Protein AF-A0A7W9M2L7-F1 (afdb_monomer)

Radius of gyration: 29.07 Å; Cα contacts (8 Å, |Δi|>4): 254; chains: 1; bounding box: 50×64×102 Å

Sequence (187 aa):
MPVTVHNHPVPEIKVGHGLVVVNRLLGVAFLLVLILLLVVVSPGRSGRQSGAPAALSPTSTTLPPSTTTRSPAAPVLGVVPPVPSATPPGPRIEIAVGAPTGSARCESPSCHWIDTRLSGFPPIARIEVVAIGDGRDFSEPCVTTADANGAAVCGDTRYDVPGAQVYAYVDLGDTRITSNTLTWPES

Nearest PDB structures (foldseek):
  6tpl-assembly2_B  TM=6.244E-01  e=3.710E-01  Escherichia coli
  5h9x-assembly1_A  TM=3.559E-01  e=1.413E-01  Paenibacillus barengoltzii
  5vst-assembly1_A  TM=4.440E-01  e=1.274E+00  Mus musculus
  8oe4-assembly1_C  TM=4.779E-01  e=2.699E+00  Homo sapiens
  6wdq-assembly1_C  TM=4.067E-01  e=3.723E+00  Homo sapiens

Secondary structure (DSSP, 8-state):
-------PPPP-----S---SSTHHHHHHHHHHHHHHHHH----------------PPP---PPP--------------PPPPP--PPPPPEEEEEEEEE--BTTB-TTT-EEEEEEEESPPTT-EEEEEEEETTEE-SPPEEEE--TTS-EEE---EE--TT-EEEEEEEETTEEEE---EEPPP-

Organism: NCBI:txid1105145

Foldseek 3Di:
DDDDDDDDDDDDDDPDPDDDDPPPVVVVVVVVVVVVVVVVDDDDDDDDDDDDDDDDDDDDPPDDDDDDDPDDPDDDPDPPPPDPPDDFDAKAKAWDWADADDDPVAHPPQKTWIKIKIARAAAQDWWWKFKDKQRDGDDHTFIDTAHPRRIDIDTPDMDRDAQIKMWMWTDDDPDIHIYDIDGRHDD

Mean predicted aligned error: 17.67 Å

pLDDT: mean 75.79, std 20.25, range [40.16, 98.38]

Solvent-accessible surface area (backbone atoms only — not comparable to full-atom values): 12147 Å² total; per-residue (Å²): 134,88,83,84,80,80,82,75,84,77,82,81,81,80,81,74,94,77,86,88,75,77,71,66,65,62,52,54,58,53,50,52,54,52,54,56,57,60,70,75,68,69,83,84,82,77,84,82,87,86,87,86,81,88,82,85,78,82,85,81,81,80,78,76,79,88,74,81,86,75,82,73,76,82,78,74,89,67,83,73,75,81,76,78,79,74,74,76,64,68,63,44,44,43,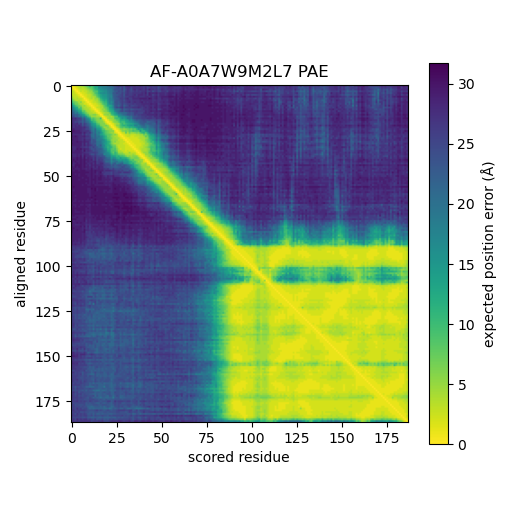67,43,87,41,61,74,39,71,50,103,88,34,54,63,82,42,8,24,29,39,40,33,42,37,35,42,40,64,57,64,36,78,43,59,39,40,43,31,46,72,90,36,76,78,59,82,63,47,76,41,55,21,37,91,78,6,34,37,67,47,66,90,47,71,51,51,63,57,66,35,47,34,36,37,36,35,74,61,85,98,44,79,47,62,32,56,74,43,70,35,64,75,112

Structure (mmCIF, N/CA/C/O backbone):
data_AF-A0A7W9M2L7-F1
#
_entry.id   AF-A0A7W9M2L7-F1
#
loop_
_atom_site.group_PDB
_atom_site.id
_atom_site.type_symbol
_atom_site.label_atom_id
_atom_site.label_alt_id
_atom_site.label_comp_id
_atom_site.label_asym_id
_atom_site.label_entity_id
_atom_site.label_seq_id
_atom_site.pdbx_PDB_ins_code
_atom_site.Cartn_x
_atom_site.Cartn_y
_atom_site.Cartn_z
_atom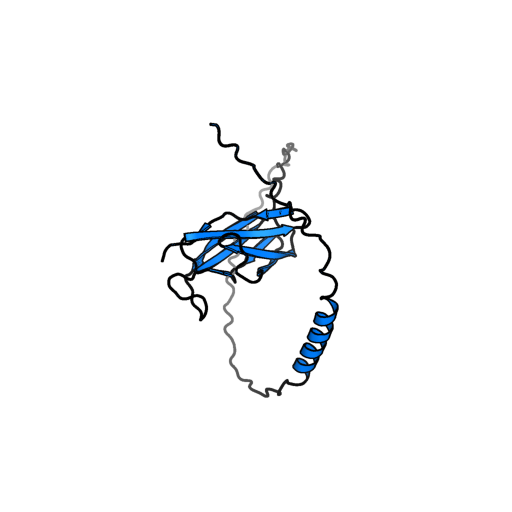_site.occupancy
_atom_site.B_iso_or_equiv
_atom_site.auth_seq_id
_atom_site.auth_comp_id
_atom_site.auth_asym_id
_atom_site.auth_atom_id
_atom_site.pdbx_PDB_model_num
ATOM 1 N N . MET A 1 1 ? 20.200 16.446 53.599 1.00 44.59 1 MET A N 1
ATOM 2 C CA . MET A 1 1 ? 21.048 15.324 53.144 1.00 44.59 1 MET A CA 1
ATOM 3 C C . MET A 1 1 ? 20.639 15.007 51.712 1.00 44.59 1 MET A C 1
ATOM 5 O O . MET A 1 1 ? 19.451 14.779 51.514 1.00 44.59 1 MET A O 1
ATOM 9 N N . PRO A 1 2 ? 21.527 15.122 50.711 1.00 52.12 2 PRO A N 1
ATOM 10 C CA . PRO A 1 2 ? 21.164 14.883 49.316 1.00 52.12 2 PRO A CA 1
ATOM 11 C C . PRO A 1 2 ? 20.995 13.380 49.053 1.00 52.12 2 PRO A C 1
ATOM 13 O O . PRO A 1 2 ? 21.833 12.577 49.456 1.00 52.12 2 PRO A O 1
ATOM 16 N N . VAL A 1 3 ? 19.893 13.010 48.399 1.00 49.88 3 VAL A N 1
ATOM 17 C CA . VAL A 1 3 ? 19.609 11.634 47.976 1.00 49.88 3 VAL A CA 1
ATOM 18 C C . VAL A 1 3 ? 20.255 11.424 46.610 1.00 49.88 3 VAL A C 1
ATOM 20 O O . VAL A 1 3 ? 19.809 11.976 45.607 1.00 49.88 3 VAL A O 1
ATOM 23 N N . THR A 1 4 ? 21.335 10.649 46.584 1.00 61.47 4 THR A N 1
ATOM 24 C CA . THR A 1 4 ? 22.020 10.237 45.357 1.00 61.47 4 THR A CA 1
ATOM 25 C C . THR A 1 4 ? 21.209 9.136 44.679 1.00 61.47 4 THR A C 1
ATOM 27 O O . THR A 1 4 ? 21.161 8.009 45.167 1.00 61.47 4 THR A O 1
ATOM 30 N N . VAL A 1 5 ? 20.578 9.449 43.548 1.00 58.00 5 VAL A N 1
ATOM 31 C CA . VAL A 1 5 ? 19.925 8.454 42.687 1.00 58.00 5 VAL A CA 1
ATOM 32 C C . VAL A 1 5 ? 21.001 7.786 41.830 1.00 58.00 5 VAL A C 1
ATOM 34 O O . VAL A 1 5 ? 21.627 8.427 40.988 1.00 58.00 5 VAL A O 1
ATOM 37 N N . HIS A 1 6 ? 21.256 6.501 42.074 1.00 59.94 6 HIS A N 1
ATOM 38 C CA . HIS A 1 6 ? 22.088 5.669 41.208 1.00 59.94 6 HIS A CA 1
ATOM 39 C C . HIS A 1 6 ? 21.276 5.250 39.977 1.00 59.94 6 HIS A C 1
ATOM 41 O O . HIS A 1 6 ? 20.415 4.378 40.058 1.00 59.94 6 HIS A O 1
ATOM 47 N N . ASN A 1 7 ? 21.564 5.869 38.831 1.00 60.97 7 ASN A N 1
ATOM 48 C CA . ASN A 1 7 ? 21.117 5.366 37.536 1.00 60.97 7 ASN A CA 1
ATOM 49 C C . ASN A 1 7 ? 21.898 4.089 37.212 1.00 60.97 7 ASN A C 1
ATOM 51 O O . ASN A 1 7 ? 23.096 4.139 36.930 1.00 60.97 7 ASN A O 1
ATOM 55 N N . HIS A 1 8 ? 21.221 2.943 37.248 1.00 55.16 8 HIS A N 1
ATOM 56 C CA . HIS A 1 8 ? 21.764 1.719 36.677 1.00 55.16 8 HIS A CA 1
ATOM 57 C C . HIS A 1 8 ? 21.717 1.792 35.143 1.00 55.16 8 HIS A C 1
ATOM 59 O O . HIS A 1 8 ? 20.692 2.192 34.586 1.00 55.16 8 HIS A O 1
ATOM 65 N N . PRO A 1 9 ? 22.802 1.416 34.444 1.00 59.69 9 PRO A N 1
ATOM 66 C CA . PRO A 1 9 ? 22.795 1.329 32.992 1.00 59.69 9 PRO A CA 1
ATOM 67 C C . PRO A 1 9 ? 21.822 0.234 32.541 1.00 59.69 9 PRO A C 1
ATOM 69 O O . PRO A 1 9 ? 21.882 -0.905 33.005 1.00 59.69 9 PRO A O 1
ATOM 72 N N . VAL A 1 10 ? 20.920 0.600 31.631 1.00 58.84 10 VAL A N 1
ATOM 73 C CA . VAL A 1 10 ? 20.024 -0.329 30.935 1.00 58.84 10 VAL A CA 1
ATOM 74 C C . VAL A 1 10 ? 20.884 -1.237 30.048 1.00 58.84 10 VAL A C 1
ATOM 76 O O . VAL A 1 10 ? 21.666 -0.712 29.252 1.00 58.84 10 VAL A O 1
ATOM 79 N N . PRO A 1 11 ? 20.791 -2.573 30.165 1.00 54.38 11 PRO A N 1
ATOM 80 C CA . PRO A 1 11 ? 21.553 -3.466 29.307 1.00 54.38 11 PRO A CA 1
ATOM 81 C C . PRO A 1 11 ? 21.057 -3.362 27.861 1.00 54.38 11 PRO A C 1
ATOM 83 O O . PRO A 1 11 ? 19.879 -3.553 27.565 1.00 54.38 11 PRO A O 1
ATOM 86 N N . GLU A 1 12 ? 21.986 -3.064 26.961 1.00 49.62 12 GLU A N 1
ATOM 87 C CA . GLU A 1 12 ? 21.790 -3.037 25.517 1.00 49.62 12 GLU A CA 1
ATOM 88 C C . GLU A 1 12 ? 21.608 -4.481 25.009 1.00 49.62 12 GLU A C 1
ATOM 90 O O . GLU A 1 12 ? 22.548 -5.280 24.994 1.00 49.62 12 GLU A O 1
ATOM 95 N N . ILE A 1 13 ? 20.382 -4.852 24.628 1.00 44.22 13 ILE A N 1
ATOM 96 C CA . ILE A 1 13 ? 20.089 -6.176 24.064 1.00 44.22 13 ILE A CA 1
ATOM 97 C C . ILE A 1 13 ? 20.508 -6.169 22.590 1.00 44.22 13 ILE A C 1
ATOM 99 O O . ILE A 1 13 ? 19.753 -5.759 21.710 1.00 44.22 13 ILE A O 1
ATOM 103 N N . LYS A 1 14 ? 21.719 -6.658 22.305 1.00 45.19 14 LYS A N 1
ATOM 104 C CA . LYS A 1 14 ? 22.121 -7.050 20.947 1.00 45.19 14 LYS A CA 1
ATOM 105 C C . LYS A 1 14 ? 21.363 -8.315 20.547 1.00 45.19 14 LYS A C 1
ATOM 107 O O . LYS A 1 14 ? 21.747 -9.422 20.919 1.00 45.19 14 LYS A O 1
ATOM 112 N N . VAL A 1 15 ? 20.297 -8.152 19.767 1.00 49.28 15 VAL A N 1
ATOM 113 C CA . VAL A 1 15 ? 19.644 -9.267 19.072 1.00 49.28 15 VAL A CA 1
ATOM 114 C C . VAL A 1 15 ? 20.580 -9.718 17.952 1.00 49.28 15 VAL A C 1
ATOM 116 O O . VAL A 1 15 ? 20.728 -9.057 16.927 1.00 49.28 15 VAL A O 1
ATOM 119 N N . GLY A 1 16 ? 21.288 -10.818 18.196 1.00 41.81 16 GLY A N 1
ATOM 120 C CA . GLY A 1 16 ? 22.177 -11.435 17.224 1.00 41.81 16 GLY A CA 1
ATOM 121 C C . GLY A 1 16 ? 21.401 -11.962 16.019 1.00 41.81 16 GLY A C 1
ATOM 122 O O . GLY A 1 16 ? 20.542 -12.833 16.150 1.00 41.81 16 GLY A O 1
ATOM 123 N N . HIS A 1 17 ? 21.748 -11.464 14.833 1.00 50.97 17 HIS A N 1
ATOM 124 C CA . HIS A 1 17 ? 21.407 -12.063 13.546 1.00 50.97 17 HIS A CA 1
ATOM 125 C C . HIS A 1 17 ? 22.064 -13.437 13.406 1.00 50.97 17 HIS A C 1
ATOM 127 O O . HIS A 1 17 ? 23.167 -13.567 12.878 1.00 50.97 17 HIS A O 1
ATOM 133 N N . GLY A 1 18 ? 21.392 -14.480 13.879 1.00 46.31 18 GLY A N 1
ATOM 134 C CA . GLY A 1 18 ? 21.934 -15.820 13.739 1.00 46.31 18 GLY A CA 1
ATOM 135 C C . GLY A 1 18 ? 20.981 -16.907 14.175 1.00 46.31 18 GLY A C 1
ATOM 136 O O . GLY A 1 18 ? 21.325 -17.608 15.109 1.00 46.31 18 GLY A O 1
ATOM 137 N N . LEU A 1 19 ? 19.817 -17.051 13.522 1.00 45.78 19 LEU A N 1
ATOM 138 C CA . LEU A 1 19 ? 19.142 -18.353 13.368 1.00 45.78 19 LEU A CA 1
ATOM 139 C C . LEU A 1 19 ? 17.881 -18.278 12.469 1.00 45.78 19 LEU A C 1
ATOM 141 O O . LEU A 1 19 ? 16.766 -18.495 12.925 1.00 45.7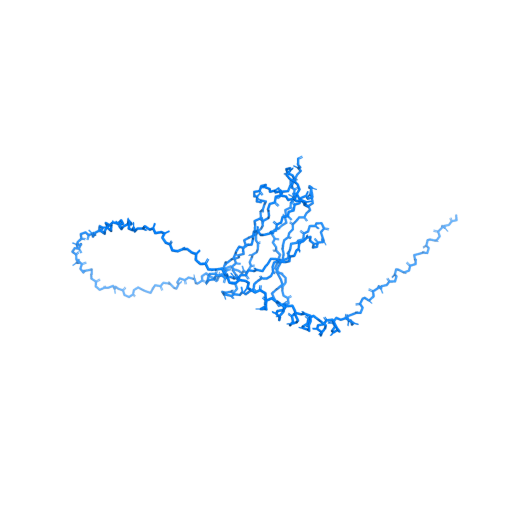8 19 LEU A O 1
ATOM 145 N N . VAL A 1 20 ? 18.013 -18.008 11.166 1.00 46.53 20 VAL A N 1
ATOM 146 C CA . VAL A 1 20 ? 16.895 -18.221 10.209 1.00 46.53 20 VAL A CA 1
ATOM 147 C C . VAL A 1 20 ? 17.401 -18.917 8.944 1.00 46.53 20 VAL A C 1
ATOM 149 O O . VAL A 1 20 ? 17.244 -18.429 7.835 1.00 46.53 20 VAL A O 1
ATOM 152 N N . VAL A 1 21 ? 18.073 -20.064 9.091 1.00 47.09 21 VAL A N 1
ATOM 153 C CA . VAL A 1 21 ? 18.461 -20.895 7.926 1.00 47.09 21 VAL A CA 1
ATOM 154 C C . VAL A 1 21 ? 18.085 -22.374 8.090 1.00 47.09 21 VAL A C 1
ATOM 156 O O . VAL A 1 21 ? 18.159 -23.133 7.134 1.00 47.09 21 VAL A O 1
ATOM 159 N N . VAL A 1 22 ? 17.571 -22.812 9.246 1.00 46.09 22 VAL A N 1
ATOM 160 C CA . VAL A 1 22 ? 17.237 -24.240 9.440 1.00 46.09 22 VAL A CA 1
ATOM 161 C C . VAL A 1 22 ? 15.789 -24.581 9.047 1.00 46.09 22 VAL A C 1
ATOM 163 O O . VAL A 1 22 ? 15.487 -25.735 8.763 1.00 46.09 22 VAL A O 1
ATOM 166 N N . ASN A 1 23 ? 14.888 -23.598 8.912 1.00 42.69 23 ASN A N 1
ATOM 167 C CA . ASN A 1 23 ? 13.463 -23.886 8.678 1.00 42.69 23 ASN A CA 1
ATOM 168 C C . ASN A 1 23 ? 13.031 -23.954 7.196 1.00 42.69 23 ASN A C 1
ATOM 170 O O . ASN A 1 23 ? 11.862 -24.195 6.905 1.00 42.69 23 ASN A O 1
ATOM 174 N N . ARG A 1 24 ? 13.946 -23.768 6.230 1.00 48.09 24 ARG A N 1
ATOM 175 C CA . ARG A 1 24 ? 13.598 -23.867 4.795 1.00 48.09 24 ARG A CA 1
ATOM 176 C C . ARG A 1 24 ? 13.622 -25.291 4.234 1.00 48.09 24 ARG A C 1
ATOM 178 O O . ARG A 1 24 ? 13.008 -25.522 3.200 1.00 48.09 24 ARG A O 1
ATOM 185 N N . LEU A 1 25 ? 14.261 -26.253 4.904 1.00 48.47 25 LEU A N 1
ATOM 186 C CA . LEU A 1 25 ? 14.316 -27.641 4.419 1.00 48.47 25 LEU A CA 1
ATOM 187 C C . LEU A 1 25 ? 13.092 -28.484 4.814 1.00 48.47 25 LEU A C 1
ATOM 189 O O . LEU A 1 25 ? 12.692 -29.342 4.031 1.00 48.47 25 LEU A O 1
ATOM 193 N N . LEU A 1 26 ? 12.433 -28.206 5.949 1.00 51.25 26 LEU A N 1
ATOM 194 C CA . LEU A 1 26 ? 11.183 -28.901 6.301 1.00 51.25 26 LEU A CA 1
ATOM 195 C C . LEU A 1 26 ? 9.983 -28.443 5.453 1.00 51.25 26 LEU A C 1
ATOM 197 O O . LEU A 1 26 ? 9.125 -29.260 5.126 1.00 51.25 26 LEU A O 1
ATOM 201 N N . GLY A 1 27 ? 9.936 -27.170 5.041 1.00 51.09 27 GLY A N 1
ATOM 202 C CA . GLY A 1 27 ? 8.823 -26.635 4.246 1.00 51.09 27 GLY A CA 1
ATOM 203 C C . GLY A 1 27 ? 8.720 -27.230 2.836 1.00 51.09 27 GLY A C 1
ATOM 204 O O . GLY A 1 27 ? 7.619 -27.503 2.364 1.00 51.09 27 GLY A O 1
ATOM 205 N N . VAL A 1 28 ? 9.852 -27.495 2.172 1.00 56.12 28 VAL A N 1
ATOM 206 C CA . VAL A 1 28 ? 9.857 -28.010 0.788 1.00 56.12 28 VAL A CA 1
ATOM 207 C C . VAL A 1 28 ? 9.418 -29.477 0.730 1.00 56.12 28 VAL A C 1
ATOM 209 O O . VAL A 1 28 ? 8.663 -29.854 -0.166 1.00 56.12 28 VAL A O 1
ATOM 212 N N . ALA A 1 29 ? 9.821 -30.295 1.709 1.00 58.59 29 ALA A N 1
ATOM 213 C CA . ALA A 1 29 ? 9.376 -31.686 1.798 1.00 58.59 29 ALA A CA 1
ATOM 214 C C . ALA A 1 29 ? 7.866 -31.782 2.083 1.00 58.59 29 ALA A C 1
ATOM 216 O O . ALA A 1 29 ? 7.176 -32.598 1.473 1.00 58.59 29 ALA A O 1
ATOM 217 N N . PHE A 1 30 ? 7.333 -30.911 2.948 1.00 61.50 30 PHE A N 1
ATOM 218 C CA . PHE A 1 30 ? 5.901 -30.883 3.258 1.00 61.50 30 PHE A CA 1
ATOM 219 C C . PHE A 1 30 ? 5.056 -30.384 2.071 1.00 61.50 30 PHE A C 1
ATOM 221 O O . PHE A 1 30 ? 4.003 -30.953 1.784 1.00 61.50 30 PHE A O 1
ATOM 228 N N . LEU A 1 31 ? 5.545 -29.385 1.323 1.00 64.75 31 LEU A N 1
ATOM 229 C CA . LEU A 1 31 ? 4.883 -28.880 0.115 1.00 64.75 31 LEU A CA 1
ATOM 230 C C . LEU A 1 31 ? 4.823 -29.946 -0.997 1.00 64.75 31 LEU A C 1
ATOM 232 O O . LEU A 1 31 ? 3.782 -30.113 -1.627 1.00 64.75 31 LEU A O 1
ATOM 236 N N . LEU A 1 32 ? 5.903 -30.712 -1.209 1.00 63.16 32 LEU A N 1
ATOM 237 C CA . LEU A 1 32 ? 5.935 -31.793 -2.206 1.00 63.16 32 LEU A CA 1
ATOM 238 C C . LEU A 1 32 ? 4.963 -32.933 -1.871 1.00 63.16 32 LEU A C 1
ATOM 240 O O . LEU A 1 32 ? 4.286 -33.433 -2.769 1.00 63.16 32 LEU A O 1
ATOM 244 N N . VAL A 1 33 ? 4.843 -33.314 -0.595 1.00 67.81 33 VAL A N 1
ATOM 245 C CA . VAL A 1 33 ? 3.885 -34.346 -0.153 1.00 67.81 33 VAL A CA 1
ATOM 246 C C . VAL A 1 33 ? 2.435 -33.860 -0.292 1.00 67.81 33 VAL A C 1
ATOM 248 O O . VAL A 1 33 ? 1.574 -34.629 -0.719 1.00 67.81 33 VAL A O 1
ATOM 251 N N . LEU A 1 34 ? 2.161 -32.579 -0.018 1.00 65.25 34 LEU A N 1
ATOM 252 C CA . LEU A 1 34 ? 0.828 -31.986 -0.184 1.00 65.25 34 LEU A CA 1
ATOM 253 C C . LEU A 1 34 ? 0.410 -31.891 -1.664 1.00 65.25 34 LEU A C 1
ATOM 255 O O . LEU A 1 34 ? -0.733 -32.201 -2.002 1.00 65.25 34 LEU A O 1
ATOM 259 N N . ILE A 1 35 ? 1.338 -31.527 -2.557 1.00 65.00 35 ILE A N 1
ATOM 260 C CA . ILE A 1 35 ? 1.094 -31.512 -4.009 1.00 65.00 35 ILE A CA 1
ATOM 261 C C . ILE A 1 35 ? 0.823 -32.935 -4.519 1.00 65.00 35 ILE A C 1
ATOM 263 O O . ILE A 1 35 ? -0.106 -33.131 -5.301 1.00 65.00 35 ILE A O 1
ATOM 267 N N . LEU A 1 36 ? 1.567 -33.942 -4.041 1.00 62.41 36 LEU A N 1
ATOM 268 C CA . LEU A 1 36 ? 1.339 -35.337 -4.437 1.00 62.41 36 LEU A CA 1
ATOM 269 C C . LEU A 1 36 ? -0.049 -35.846 -4.002 1.00 62.41 36 LEU A C 1
ATOM 271 O O . LEU A 1 36 ? -0.700 -36.574 -4.749 1.00 62.41 36 LEU A O 1
ATOM 275 N N . LEU A 1 37 ? -0.528 -35.435 -2.823 1.00 57.84 37 LEU A N 1
ATOM 276 C CA . LEU A 1 37 ? -1.859 -35.803 -2.321 1.00 57.84 37 LEU A CA 1
ATOM 277 C C . LEU A 1 37 ? -3.003 -35.135 -3.101 1.00 57.84 37 LEU A C 1
ATOM 279 O O . LEU A 1 37 ? -4.047 -35.759 -3.288 1.00 57.84 37 LEU A O 1
ATOM 283 N N . LEU A 1 38 ? -2.814 -33.912 -3.608 1.00 56.06 38 LEU A N 1
ATOM 284 C CA . LEU A 1 38 ? -3.835 -33.208 -4.397 1.00 56.06 38 LEU A CA 1
ATOM 285 C C . LEU A 1 38 ? -4.017 -33.785 -5.813 1.00 56.06 38 LEU A C 1
ATOM 287 O O . LEU A 1 38 ? -5.119 -33.723 -6.355 1.00 56.06 38 LEU A O 1
ATOM 291 N N . VAL A 1 39 ? -2.983 -34.393 -6.406 1.00 56.22 39 VAL A N 1
ATOM 292 C CA . VAL A 1 39 ? -3.074 -34.975 -7.763 1.00 56.22 39 VAL A CA 1
ATOM 293 C C . VAL A 1 39 ? -3.845 -36.305 -7.781 1.00 56.22 39 VAL A C 1
ATOM 295 O O . VAL A 1 39 ? -4.465 -36.641 -8.788 1.00 56.22 39 VAL A O 1
ATOM 298 N N . VAL A 1 40 ? -3.869 -37.058 -6.674 1.00 56.69 40 VAL A N 1
ATOM 299 C CA . VAL A 1 40 ? -4.475 -38.407 -6.636 1.00 56.69 40 VAL A CA 1
ATOM 300 C C . VAL A 1 40 ? -5.994 -38.378 -6.389 1.00 56.69 40 VAL A C 1
ATOM 302 O O . VAL A 1 40 ? -6.685 -39.346 -6.702 1.00 56.69 40 VAL A O 1
ATOM 305 N N . VAL A 1 41 ? -6.559 -37.264 -5.908 1.00 49.88 41 VAL A N 1
ATOM 306 C CA . VAL A 1 41 ? -7.993 -37.155 -5.572 1.00 49.88 41 VAL A CA 1
ATOM 307 C C . VAL A 1 41 ? -8.699 -36.146 -6.479 1.00 49.88 41 VAL A C 1
ATOM 309 O O . VAL A 1 41 ? -9.217 -35.129 -6.034 1.00 49.88 41 VAL A O 1
ATOM 312 N N . SER A 1 42 ? -8.743 -36.427 -7.780 1.00 50.66 42 SER A N 1
ATOM 313 C CA . SER A 1 42 ? -9.674 -35.748 -8.688 1.00 50.66 42 SER A CA 1
ATOM 314 C C . SER A 1 42 ? -10.766 -36.723 -9.135 1.00 50.66 42 SER A C 1
ATOM 316 O O . SER A 1 42 ? -10.555 -37.482 -10.082 1.00 50.66 42 SER A O 1
ATOM 318 N N . PRO A 1 43 ? -11.942 -36.749 -8.475 1.00 46.84 43 PRO A N 1
ATOM 319 C CA . PRO A 1 43 ? -13.100 -37.455 -9.002 1.00 46.84 43 PRO A CA 1
ATOM 320 C C . PRO A 1 43 ? -13.548 -36.795 -10.312 1.00 46.84 43 PRO A C 1
ATOM 322 O O . PRO A 1 43 ? -13.863 -35.605 -10.364 1.00 46.84 43 PRO A O 1
ATOM 325 N N . GLY A 1 44 ? -13.560 -37.593 -11.381 1.00 49.47 44 GLY A N 1
ATOM 326 C CA . GLY A 1 44 ? -13.983 -37.182 -12.712 1.00 49.47 44 GLY A CA 1
ATOM 327 C C . GLY A 1 44 ? -15.401 -36.619 -12.707 1.00 49.47 44 GLY A C 1
ATOM 328 O O . GLY A 1 44 ? -16.371 -37.333 -12.448 1.00 49.47 44 GLY A O 1
ATOM 329 N N . ARG A 1 45 ? -15.534 -35.331 -13.036 1.00 49.28 45 ARG A N 1
ATOM 330 C CA . ARG A 1 45 ? -16.836 -34.703 -13.253 1.00 49.28 45 ARG A CA 1
ATOM 331 C C . ARG A 1 45 ? -17.190 -34.784 -14.732 1.00 49.28 45 ARG A C 1
ATOM 333 O O . ARG A 1 45 ? -16.810 -33.950 -15.546 1.00 49.28 45 ARG A O 1
ATOM 340 N N . SER A 1 46 ? -17.903 -35.860 -15.043 1.00 51.78 46 SER A N 1
ATOM 341 C CA . SER A 1 46 ? -18.594 -36.086 -16.304 1.00 51.78 46 SER A CA 1
ATOM 342 C C . SER A 1 46 ? -19.752 -35.094 -16.468 1.00 51.78 46 SER A C 1
ATOM 344 O O . SER A 1 46 ? -20.571 -34.950 -15.565 1.00 51.78 46 SER A O 1
ATOM 346 N N . GLY A 1 47 ? -19.807 -34.459 -17.642 1.00 45.78 47 GLY A N 1
ATOM 347 C CA . GLY A 1 47 ? -21.030 -34.018 -18.318 1.00 45.78 47 GLY A CA 1
ATOM 348 C C . GLY A 1 47 ? -21.779 -32.804 -17.758 1.00 45.78 47 GLY A C 1
ATOM 349 O O . GLY A 1 47 ? -22.379 -32.867 -16.692 1.00 45.78 47 GLY A O 1
ATOM 350 N N . ARG A 1 48 ? -21.910 -31.751 -18.578 1.00 56.03 48 ARG A N 1
ATOM 351 C CA . ARG A 1 48 ? -23.142 -31.505 -19.360 1.00 56.03 48 ARG A CA 1
ATOM 352 C C . ARG A 1 48 ? -22.920 -30.364 -20.366 1.00 56.03 48 ARG A C 1
ATOM 354 O O . ARG A 1 48 ? -22.653 -29.232 -19.987 1.00 56.03 48 ARG A O 1
ATOM 361 N N . GLN A 1 49 ? -23.026 -30.704 -21.650 1.00 49.16 49 GLN A N 1
ATOM 362 C CA . GLN A 1 49 ? -23.237 -29.775 -22.764 1.00 49.16 49 GLN A CA 1
ATOM 363 C C . GLN A 1 49 ? -24.697 -29.281 -22.800 1.00 49.16 49 GLN A C 1
ATOM 365 O O . GLN A 1 49 ? -25.570 -29.908 -22.199 1.00 49.16 49 GLN A O 1
ATOM 370 N N . SER A 1 50 ? -24.921 -28.238 -23.611 1.00 48.78 50 SER A N 1
ATOM 371 C CA . SER A 1 50 ? -26.168 -27.528 -23.969 1.00 48.78 50 SER A CA 1
ATOM 372 C C . SER A 1 50 ? -26.347 -26.224 -23.199 1.00 48.78 50 SER A C 1
ATOM 374 O O . SER A 1 50 ? -26.485 -26.238 -21.987 1.00 48.78 50 SER A O 1
ATOM 376 N N . GLY A 1 51 ? -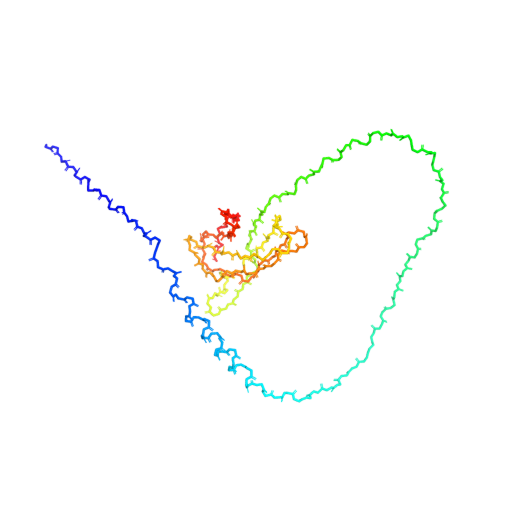26.394 -25.054 -23.825 1.00 40.16 51 GLY A N 1
ATOM 377 C CA . GLY A 1 51 ? -26.494 -24.719 -25.242 1.00 40.16 51 GLY A CA 1
ATOM 378 C C . GLY A 1 51 ? -27.227 -23.383 -25.351 1.00 40.16 51 GLY A C 1
ATOM 379 O O . GLY A 1 51 ? -28.158 -23.159 -24.589 1.00 40.16 51 GLY A O 1
ATOM 380 N N . ALA A 1 52 ? -26.788 -22.507 -26.252 1.00 52.34 52 ALA A N 1
ATOM 381 C CA . ALA A 1 52 ? -27.616 -21.630 -27.089 1.00 52.34 52 ALA A CA 1
ATOM 382 C C . ALA A 1 52 ? -26.724 -20.579 -27.783 1.00 52.34 52 ALA A C 1
ATOM 384 O O . ALA A 1 52 ? -25.754 -20.115 -27.182 1.00 52.34 52 ALA A O 1
ATOM 385 N N . PRO A 1 53 ? -27.024 -20.227 -29.046 1.00 56.62 53 PRO A N 1
ATOM 386 C CA . PRO A 1 53 ? -26.164 -19.412 -29.891 1.00 56.62 53 PRO A CA 1
ATOM 387 C C . PRO A 1 53 ? -26.514 -17.916 -29.856 1.00 56.62 53 PRO A C 1
ATOM 389 O O . PRO A 1 53 ? -27.615 -17.523 -29.492 1.00 56.62 53 PRO A O 1
ATOM 392 N N . ALA A 1 54 ? -25.565 -17.134 -30.376 1.00 50.34 54 ALA A N 1
ATOM 393 C CA . ALA A 1 54 ? -25.756 -15.917 -31.164 1.00 50.34 54 ALA A CA 1
ATOM 394 C C . ALA A 1 54 ? -26.505 -14.721 -30.540 1.00 50.34 54 ALA A C 1
ATOM 396 O O . ALA A 1 54 ? -27.728 -14.649 -30.531 1.00 50.34 54 ALA A O 1
ATOM 397 N N . ALA A 1 55 ? -25.736 -13.667 -30.266 1.00 50.72 55 ALA A N 1
ATOM 398 C CA . ALA A 1 55 ? -26.124 -12.314 -30.651 1.00 50.72 55 ALA A CA 1
ATOM 399 C C . ALA A 1 55 ? -24.870 -11.571 -31.137 1.00 50.72 55 ALA A C 1
ATOM 401 O O . ALA A 1 55 ? -24.083 -11.042 -30.356 1.00 50.72 55 ALA A O 1
ATOM 402 N N . LEU A 1 56 ? -24.656 -11.609 -32.453 1.00 50.81 56 LEU A N 1
ATOM 403 C CA . LEU A 1 56 ? -23.759 -10.699 -33.154 1.00 50.81 56 LEU A CA 1
ATOM 404 C C . LEU A 1 56 ? -24.430 -9.322 -33.153 1.00 50.81 56 LEU A C 1
ATOM 406 O O . LEU A 1 56 ? -25.448 -9.146 -33.818 1.00 50.81 56 LEU A O 1
ATOM 410 N N . SER A 1 57 ? -23.875 -8.358 -32.423 1.00 52.56 57 SER A N 1
ATOM 411 C CA . SER A 1 57 ? -24.246 -6.953 -32.603 1.00 52.56 57 SER A CA 1
ATOM 412 C C . SER A 1 57 ? -23.358 -6.343 -33.691 1.00 52.56 57 SER A C 1
ATOM 414 O O . SER A 1 57 ? -22.132 -6.414 -33.572 1.00 52.56 57 SER A O 1
ATOM 416 N N . PRO A 1 58 ? -23.938 -5.778 -34.763 1.00 62.03 58 PRO A N 1
ATOM 417 C CA . PRO A 1 58 ? -23.181 -5.222 -35.870 1.00 62.03 58 PRO A CA 1
ATOM 418 C C . PRO A 1 58 ? -22.461 -3.927 -35.491 1.00 62.03 58 PRO A C 1
ATOM 420 O O . PRO A 1 58 ? -22.980 -3.040 -34.816 1.00 62.03 58 PRO A O 1
ATOM 423 N N . THR A 1 59 ? -21.243 -3.850 -36.006 1.00 49.25 59 THR A N 1
ATOM 424 C CA . THR A 1 59 ? -20.387 -2.684 -36.163 1.00 49.25 59 THR A CA 1
ATOM 425 C C . THR A 1 59 ? -21.120 -1.521 -36.839 1.00 49.25 59 THR A C 1
ATOM 427 O O . THR A 1 59 ? -21.615 -1.671 -37.953 1.00 49.25 59 THR A O 1
ATOM 430 N N . SER A 1 60 ? -21.074 -0.338 -36.226 1.00 44.78 60 SER A N 1
ATOM 431 C CA . SER A 1 60 ? -21.249 0.937 -36.931 1.00 44.78 60 SER A CA 1
ATOM 432 C C . SER A 1 60 ? -19.921 1.683 -36.911 1.00 44.78 60 SER A C 1
ATOM 434 O O . SER A 1 60 ? -19.640 2.494 -36.031 1.00 44.78 60 SER A O 1
ATOM 436 N N . THR A 1 61 ? -19.071 1.356 -37.883 1.00 49.62 61 THR A N 1
ATOM 437 C CA . THR A 1 61 ? -17.908 2.160 -38.259 1.00 49.62 61 THR A CA 1
ATOM 438 C C . THR A 1 61 ? -18.427 3.382 -39.006 1.00 49.62 61 THR A C 1
ATOM 440 O O . THR A 1 61 ? -18.723 3.315 -40.197 1.00 49.62 61 THR A O 1
ATOM 443 N N . THR A 1 62 ? -18.547 4.509 -38.313 1.00 54.03 62 THR A N 1
ATOM 444 C CA . THR A 1 62 ? -18.718 5.805 -38.972 1.00 54.03 62 THR A CA 1
ATOM 445 C C . THR A 1 62 ? -17.369 6.208 -39.559 1.00 54.03 62 THR A C 1
ATOM 4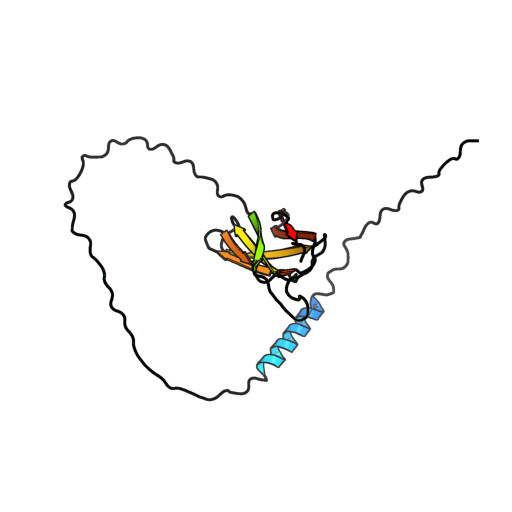47 O O . THR A 1 62 ? -16.475 6.646 -38.839 1.00 54.03 62 THR A O 1
ATOM 450 N N . LEU A 1 63 ? -17.211 6.017 -40.870 1.00 55.22 63 LEU A N 1
ATOM 451 C CA . LEU A 1 63 ? -16.120 6.592 -41.654 1.00 55.22 63 LEU A CA 1
ATOM 452 C C . LEU A 1 63 ? -16.273 8.122 -41.656 1.00 55.22 63 LEU A C 1
ATOM 454 O O . LEU A 1 63 ? -17.292 8.615 -42.149 1.00 55.22 63 LEU A O 1
ATOM 458 N N . PRO A 1 64 ? -15.307 8.898 -41.134 1.00 70.31 64 PRO A N 1
ATOM 459 C CA . PRO A 1 64 ? -15.298 10.329 -41.375 1.00 70.31 64 PRO A CA 1
ATOM 460 C C . PRO A 1 64 ? -15.018 10.613 -42.866 1.00 70.31 64 PRO A C 1
ATOM 462 O O . PRO A 1 64 ? -14.298 9.853 -43.521 1.00 70.31 64 PRO A O 1
ATOM 465 N N . PRO A 1 65 ? -15.591 11.698 -43.415 1.00 65.38 65 PRO A N 1
ATOM 466 C CA . PRO A 1 65 ? -15.409 12.093 -44.806 1.00 65.38 65 PRO A CA 1
ATOM 467 C C . PRO A 1 65 ? -13.941 12.390 -45.126 1.00 65.38 65 PRO A C 1
ATOM 469 O O . PRO A 1 65 ? -13.203 12.936 -44.307 1.00 65.38 65 PRO A O 1
ATOM 472 N N . SER A 1 66 ? -13.536 12.060 -46.353 1.00 50.31 66 SER A N 1
ATOM 473 C CA . SER A 1 66 ? -12.232 12.398 -46.916 1.00 50.31 66 SER A CA 1
ATOM 474 C C . SER A 1 66 ? -12.051 13.915 -46.971 1.00 50.31 66 SER A C 1
ATOM 476 O O . SER A 1 66 ? -12.571 14.588 -47.861 1.00 50.31 66 SER A O 1
ATOM 478 N N . THR A 1 67 ? -11.302 14.464 -46.022 1.00 51.22 67 THR A N 1
ATOM 479 C CA . THR A 1 67 ? -10.865 15.856 -46.068 1.00 51.22 67 THR A CA 1
ATOM 480 C C . THR A 1 67 ? -9.686 15.974 -47.029 1.00 51.22 67 THR A C 1
ATOM 482 O O . THR A 1 67 ? -8.626 15.387 -46.825 1.00 51.22 67 THR A O 1
ATOM 485 N N . THR A 1 68 ? -9.898 16.743 -48.093 1.00 51.88 68 THR A N 1
ATOM 486 C CA . THR A 1 68 ? -8.920 17.161 -49.097 1.00 51.88 68 THR A CA 1
ATOM 487 C C . THR A 1 68 ? -7.574 17.548 -48.480 1.00 51.88 68 THR A C 1
ATOM 489 O O . THR A 1 68 ? -7.469 18.522 -47.733 1.00 51.88 68 THR A O 1
ATOM 492 N N . THR A 1 69 ? -6.524 16.814 -48.849 1.00 52.44 69 THR A N 1
ATOM 493 C CA . THR A 1 69 ? -5.124 17.150 -48.576 1.00 52.44 69 THR A CA 1
ATOM 494 C C . THR A 1 69 ? -4.754 18.449 -49.294 1.00 52.44 69 THR A C 1
ATOM 496 O O . THR A 1 69 ? -4.408 18.453 -50.474 1.00 52.44 69 THR A O 1
ATOM 499 N N . ARG A 1 70 ? -4.804 19.578 -48.581 1.00 51.53 70 ARG A N 1
ATOM 500 C CA . ARG A 1 70 ? -4.094 20.800 -48.975 1.00 51.53 70 ARG A CA 1
ATOM 501 C C . ARG A 1 70 ? -2.707 20.740 -48.342 1.00 51.53 70 ARG A C 1
ATOM 503 O O . ARG A 1 70 ? -2.574 20.973 -47.148 1.00 51.53 70 ARG A O 1
ATOM 510 N N . SER A 1 71 ? -1.704 20.403 -49.151 1.00 57.75 71 SER A N 1
ATOM 511 C CA . SER A 1 71 ? -0.284 20.444 -48.784 1.00 57.75 71 SER A CA 1
ATOM 512 C C . SER A 1 71 ? 0.095 21.860 -48.327 1.00 57.75 71 SER A C 1
ATOM 514 O O . SER A 1 71 ? 0.067 22.776 -49.154 1.00 57.75 71 SER A O 1
ATOM 516 N N . PRO A 1 72 ? 0.446 22.085 -47.048 1.00 58.84 72 PRO A N 1
ATOM 517 C CA . PRO A 1 72 ? 1.100 23.316 -46.635 1.00 58.84 72 PRO A CA 1
ATOM 518 C C . PRO A 1 72 ? 2.547 23.299 -47.139 1.00 58.84 72 PRO A C 1
ATOM 520 O O . PRO A 1 72 ? 3.138 22.236 -47.336 1.00 58.84 72 PRO A O 1
ATOM 523 N N . ALA A 1 73 ? 3.094 24.486 -47.380 1.00 61.09 73 ALA A N 1
ATOM 524 C CA . ALA A 1 73 ? 4.481 24.694 -47.773 1.00 61.09 73 ALA A CA 1
ATOM 525 C C . ALA A 1 73 ? 5.462 23.961 -46.840 1.00 61.09 73 ALA A C 1
ATOM 527 O O . ALA A 1 73 ? 5.168 23.747 -45.663 1.00 61.09 73 ALA A O 1
ATOM 528 N N . ALA A 1 74 ? 6.625 23.595 -47.390 1.00 61.12 74 ALA A N 1
ATOM 529 C CA . ALA A 1 74 ? 7.703 22.923 -46.676 1.00 61.12 74 ALA A CA 1
ATOM 530 C C . ALA A 1 74 ? 7.929 23.557 -45.287 1.00 61.12 74 ALA A C 1
ATOM 532 O O . ALA A 1 74 ? 8.090 24.780 -45.207 1.00 61.12 74 ALA A O 1
ATOM 533 N N . PRO A 1 75 ? 7.922 22.766 -44.199 1.00 60.03 75 PRO A N 1
ATOM 534 C CA . PRO A 1 75 ? 8.156 23.302 -42.873 1.00 60.03 75 PRO A CA 1
ATOM 535 C C . PRO A 1 75 ? 9.565 23.890 -42.829 1.00 60.03 75 PRO A C 1
ATOM 537 O O . PRO A 1 75 ? 10.555 23.212 -43.106 1.00 60.03 75 PRO A O 1
ATOM 540 N N . VAL A 1 76 ? 9.644 25.173 -42.482 1.00 60.56 76 VAL A N 1
ATOM 541 C CA . VAL A 1 76 ? 10.878 25.787 -41.998 1.00 60.56 76 VAL A CA 1
ATOM 542 C C . VAL A 1 76 ? 11.392 24.884 -40.880 1.00 60.56 76 VAL A C 1
ATOM 544 O O . VAL A 1 76 ? 10.632 24.564 -39.965 1.00 60.56 76 VAL A O 1
ATOM 547 N N . LEU A 1 77 ? 12.650 24.446 -40.980 1.00 62.44 77 LEU A N 1
ATOM 548 C CA . LEU A 1 77 ? 13.387 23.726 -39.939 1.00 62.44 77 LEU A CA 1
ATOM 549 C C . LEU A 1 77 ? 13.532 24.639 -38.712 1.00 62.44 77 LEU A C 1
ATOM 551 O O . LEU A 1 77 ? 14.590 25.197 -38.437 1.00 62.44 77 LEU A O 1
ATOM 555 N N . GLY A 1 78 ? 12.428 24.855 -38.005 1.00 61.75 78 GLY A N 1
ATOM 556 C CA . GLY A 1 78 ? 12.424 25.440 -36.684 1.00 61.75 78 GLY A CA 1
ATOM 557 C C . GLY A 1 78 ? 13.045 24.420 -35.749 1.00 61.75 78 GLY A C 1
ATOM 558 O O . GLY A 1 78 ? 12.599 23.276 -35.688 1.00 61.75 78 GLY A O 1
ATOM 559 N N . VAL A 1 79 ? 14.095 24.830 -35.048 1.00 67.81 79 VAL A N 1
ATOM 560 C CA . VAL A 1 79 ? 14.663 24.078 -33.933 1.00 67.81 79 VAL A CA 1
ATOM 561 C C . VAL A 1 79 ? 13.538 23.888 -32.914 1.00 67.81 79 VAL A C 1
ATOM 563 O O . VAL A 1 79 ? 13.202 24.818 -32.184 1.00 67.81 79 VAL A O 1
ATOM 566 N N . VAL A 1 80 ? 12.896 22.716 -32.916 1.00 72.06 80 VAL A N 1
ATOM 567 C CA . VAL A 1 80 ? 11.933 22.347 -31.877 1.00 72.06 80 VAL A CA 1
ATOM 568 C C . VAL A 1 80 ? 12.743 22.255 -30.586 1.00 72.06 80 VAL A C 1
ATOM 570 O O . VAL A 1 80 ? 13.671 21.442 -30.530 1.00 72.06 80 VAL A O 1
ATOM 573 N N . PRO A 1 81 ? 12.475 23.099 -29.574 1.00 72.81 81 PRO A N 1
ATOM 574 C CA . PRO A 1 81 ? 13.165 22.976 -28.302 1.00 72.81 81 PRO A CA 1
ATOM 575 C C . PRO A 1 81 ? 12.900 21.569 -27.752 1.00 72.81 81 PRO A C 1
ATOM 577 O O . PRO A 1 81 ? 11.770 21.083 -27.870 1.00 72.81 81 PRO A O 1
ATOM 580 N N . PRO A 1 82 ? 13.914 20.884 -27.195 1.00 74.69 82 PRO A N 1
ATOM 581 C CA . PRO A 1 82 ? 13.715 19.555 -26.641 1.00 74.69 82 PRO A CA 1
ATOM 582 C C . PRO A 1 82 ? 12.601 19.629 -25.597 1.00 74.69 82 PRO A C 1
ATOM 584 O O . PRO A 1 82 ? 12.679 20.416 -24.653 1.00 74.69 82 PRO A O 1
ATOM 587 N N . VAL A 1 83 ? 11.545 18.833 -25.789 1.00 78.12 83 VAL A N 1
ATOM 588 C CA . VAL A 1 83 ? 10.531 18.644 -24.752 1.00 78.12 83 VAL A CA 1
ATOM 589 C C . VAL A 1 83 ? 11.276 18.070 -23.549 1.00 78.12 83 VAL A C 1
ATOM 591 O O . VAL A 1 83 ? 11.942 17.043 -23.711 1.00 78.12 83 VAL A O 1
ATOM 594 N N . PRO A 1 84 ? 11.241 18.718 -22.372 1.00 64.38 84 PRO A N 1
ATOM 595 C CA . PRO A 1 84 ? 11.890 18.165 -21.200 1.00 64.38 84 PRO A CA 1
ATOM 596 C C . PRO A 1 84 ? 11.255 16.804 -20.926 1.00 64.38 84 PRO A C 1
ATOM 598 O O . PRO A 1 84 ? 10.052 16.711 -20.682 1.00 64.38 84 PRO A O 1
ATOM 601 N N . SER A 1 85 ? 12.058 15.745 -21.008 1.00 69.25 85 SER A N 1
ATOM 602 C CA . SER A 1 85 ? 11.649 14.419 -20.567 1.00 69.25 85 SER A CA 1
ATOM 603 C C . SER A 1 85 ? 11.308 14.527 -19.087 1.00 69.25 85 SER A C 1
ATOM 605 O O . SER A 1 85 ? 12.202 14.649 -18.251 1.00 69.25 85 SER A O 1
ATOM 607 N N . ALA A 1 86 ? 10.017 14.549 -18.763 1.00 69.62 86 ALA A N 1
ATOM 608 C CA . ALA A 1 86 ? 9.573 14.470 -17.385 1.00 69.62 86 ALA A CA 1
ATOM 609 C C . ALA A 1 86 ? 10.055 13.124 -16.841 1.00 69.62 86 ALA A C 1
ATOM 611 O O . ALA A 1 86 ? 9.632 12.069 -17.317 1.00 69.62 86 ALA A O 1
ATOM 612 N N . THR A 1 87 ? 10.987 13.158 -15.891 1.00 70.44 87 THR A N 1
ATOM 613 C CA . THR A 1 87 ? 11.387 11.960 -15.160 1.00 70.44 87 THR A CA 1
ATOM 614 C C . THR A 1 87 ? 10.123 11.345 -14.562 1.00 70.44 87 THR A C 1
ATOM 616 O O . THR A 1 87 ? 9.377 12.071 -13.895 1.00 70.44 87 THR A O 1
ATOM 619 N N . PRO A 1 88 ? 9.847 10.050 -14.801 1.00 69.81 88 PRO A N 1
ATOM 620 C CA . PRO A 1 88 ? 8.716 9.390 -14.175 1.00 69.81 88 PRO A CA 1
ATOM 621 C C . PRO A 1 88 ? 8.792 9.595 -12.658 1.00 69.81 88 PRO A C 1
ATOM 623 O O . PRO A 1 88 ? 9.889 9.493 -12.096 1.00 69.81 88 PRO A O 1
ATOM 626 N N . PRO A 1 89 ? 7.676 9.913 -11.982 1.00 80.12 89 PRO A N 1
ATOM 627 C CA . PRO A 1 89 ? 7.678 9.984 -10.530 1.00 80.12 89 PRO A CA 1
ATOM 628 C C . PRO A 1 89 ? 8.155 8.638 -9.971 1.00 80.12 89 PRO A C 1
ATOM 630 O O . PRO A 1 89 ? 7.786 7.581 -10.484 1.00 80.12 89 PRO A O 1
ATOM 633 N N . GLY A 1 90 ? 9.017 8.691 -8.954 1.00 92.50 90 GLY A N 1
ATOM 634 C CA . GLY A 1 90 ? 9.525 7.495 -8.285 1.00 92.50 90 GLY A CA 1
ATOM 635 C C . GLY A 1 90 ? 8.404 6.646 -7.666 1.00 92.50 90 GLY A C 1
ATOM 636 O O . GLY A 1 90 ? 7.250 7.085 -7.609 1.00 92.50 90 GLY A O 1
ATOM 637 N N . PRO A 1 91 ? 8.729 5.436 -7.185 1.00 97.19 91 PRO A N 1
ATOM 638 C CA . PRO A 1 91 ? 7.732 4.509 -6.677 1.00 97.19 91 PRO A CA 1
ATOM 639 C C . PRO A 1 91 ? 6.993 5.085 -5.466 1.00 97.19 91 PRO A C 1
ATOM 641 O O . PRO A 1 91 ? 7.596 5.666 -4.560 1.00 97.19 91 PRO A O 1
ATOM 644 N N . ARG A 1 92 ? 5.673 4.908 -5.453 1.00 97.81 92 ARG A N 1
ATOM 645 C CA . ARG A 1 92 ? 4.774 5.452 -4.435 1.00 97.81 92 ARG A CA 1
ATOM 646 C C . ARG A 1 92 ? 3.635 4.491 -4.133 1.00 97.81 92 ARG A C 1
ATOM 648 O O . ARG A 1 92 ? 3.053 3.903 -5.046 1.00 97.81 92 ARG A O 1
ATOM 655 N N . ILE A 1 93 ? 3.288 4.410 -2.853 1.00 98.31 93 ILE A N 1
ATOM 656 C CA . ILE A 1 93 ? 2.134 3.674 -2.340 1.00 98.31 93 ILE A CA 1
ATOM 657 C C . ILE A 1 93 ? 1.140 4.685 -1.777 1.00 98.31 93 ILE A C 1
ATOM 659 O O . ILE A 1 93 ? 1.524 5.645 -1.107 1.00 98.31 93 ILE A O 1
ATOM 663 N N . GLU A 1 94 ? -0.135 4.465 -2.042 1.00 98.19 94 GLU A N 1
ATOM 664 C CA . GLU A 1 94 ? -1.224 5.275 -1.523 1.00 98.19 94 GLU A CA 1
ATOM 665 C C . GLU A 1 94 ? -2.309 4.347 -0.988 1.00 98.19 94 GLU A C 1
ATOM 667 O O . GLU A 1 94 ? -2.690 3.390 -1.663 1.00 98.19 94 GLU A O 1
ATOM 672 N N . ILE A 1 95 ? -2.776 4.611 0.230 1.00 98.25 95 ILE A N 1
ATOM 673 C CA . ILE A 1 95 ? -3.840 3.840 0.872 1.00 98.25 95 ILE A CA 1
ATOM 674 C C . ILE A 1 95 ? -5.034 4.732 1.200 1.00 98.25 95 ILE A C 1
ATOM 676 O O . ILE A 1 95 ? -4.872 5.904 1.560 1.00 98.25 95 ILE A O 1
ATOM 680 N N . ALA A 1 96 ? -6.229 4.157 1.114 1.00 97.62 96 ALA A N 1
ATOM 681 C CA . ALA A 1 96 ? -7.481 4.780 1.523 1.00 97.62 96 ALA A CA 1
ATOM 682 C C . ALA A 1 96 ? -8.383 3.772 2.249 1.00 97.62 96 ALA A C 1
ATOM 684 O O . ALA A 1 96 ? -8.250 2.559 2.075 1.00 97.62 96 ALA A O 1
ATOM 685 N N . VAL A 1 97 ? -9.317 4.285 3.053 1.00 96.31 97 VAL A N 1
ATOM 686 C CA . VAL A 1 97 ? -10.400 3.469 3.616 1.00 96.31 97 VAL A CA 1
ATOM 687 C C . VAL A 1 97 ? -11.347 3.092 2.480 1.00 96.31 97 VAL A C 1
ATOM 689 O O . VAL A 1 97 ? -11.879 3.970 1.798 1.00 96.31 97 VAL A O 1
ATOM 692 N N . GLY A 1 98 ? -11.532 1.793 2.275 1.00 94.75 98 GLY A N 1
ATOM 693 C CA . GLY A 1 98 ? -12.409 1.233 1.259 1.00 94.75 98 GLY A CA 1
ATOM 694 C C . GLY A 1 98 ? -13.828 0.975 1.768 1.00 94.75 98 GLY A C 1
ATOM 695 O O . GLY A 1 98 ? -14.269 1.464 2.814 1.00 94.75 98 GLY A O 1
ATOM 696 N N . ALA A 1 99 ? -14.569 0.173 1.004 1.00 92.25 99 ALA A N 1
ATOM 697 C CA . ALA A 1 99 ? -15.942 -0.182 1.344 1.00 92.25 99 ALA A CA 1
ATOM 698 C C . ALA A 1 99 ? -16.029 -0.954 2.682 1.00 92.25 99 ALA A C 1
ATOM 700 O O . ALA A 1 99 ? -15.125 -1.739 2.995 1.00 92.25 99 ALA A O 1
ATOM 701 N N . PRO A 1 100 ? -17.120 -0.777 3.454 1.00 91.19 100 PRO A N 1
ATOM 702 C CA . PRO A 1 100 ? -17.379 -1.597 4.631 1.00 91.19 100 PRO A CA 1
ATOM 703 C C . PRO A 1 100 ? -17.509 -3.067 4.232 1.00 91.1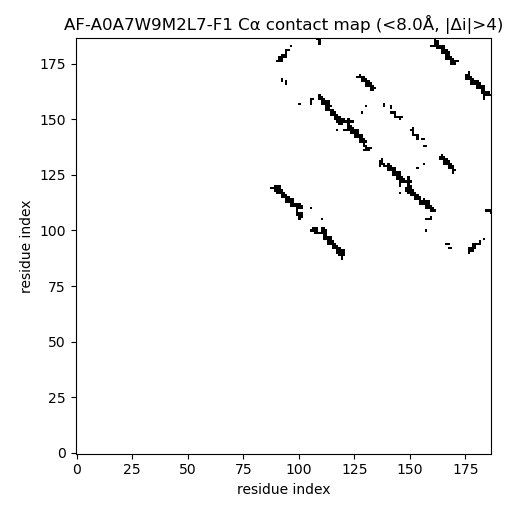9 100 PRO A C 1
ATOM 705 O O . PRO A 1 100 ? -17.976 -3.406 3.139 1.00 91.19 100 PRO A O 1
ATOM 708 N N . THR A 1 101 ? -17.079 -3.953 5.119 1.00 90.88 101 THR A N 1
ATOM 709 C CA . THR A 1 101 ? -17.022 -5.390 4.862 1.00 90.88 101 THR A CA 1
ATOM 710 C C . THR A 1 101 ? -17.246 -6.183 6.144 1.00 90.88 101 THR A C 1
ATOM 712 O O . THR A 1 101 ? -17.378 -5.628 7.230 1.00 90.88 101 THR A O 1
ATOM 715 N N . GLY A 1 102 ? -17.379 -7.499 6.012 1.00 85.56 102 GLY A N 1
ATOM 716 C CA . GLY A 1 102 ? -17.706 -8.382 7.123 1.00 85.56 102 GLY A CA 1
ATOM 717 C C . GLY A 1 102 ? -17.137 -9.783 6.935 1.00 85.56 102 GLY A C 1
ATOM 718 O O . GLY A 1 102 ? -17.032 -10.302 5.819 1.00 85.56 102 GLY A O 1
ATOM 719 N N . SER A 1 103 ? -16.743 -10.407 8.039 1.00 79.25 103 SER A N 1
ATOM 720 C CA . SER A 1 103 ? -16.368 -11.818 8.145 1.00 79.25 103 SER A CA 1
ATOM 721 C C . SER A 1 103 ? -16.374 -12.263 9.604 1.00 79.25 103 SER A C 1
ATOM 723 O O . SER A 1 103 ? -16.439 -11.439 10.507 1.00 79.25 103 SER A O 1
ATOM 725 N N . ALA A 1 104 ? -16.206 -13.564 9.844 1.00 77.56 104 ALA A N 1
ATOM 726 C CA . ALA A 1 104 ? -16.145 -14.139 11.190 1.00 77.56 104 ALA A CA 1
ATOM 727 C C . ALA A 1 104 ? -15.012 -13.590 12.091 1.00 77.56 104 ALA A C 1
ATOM 729 O O . ALA A 1 104 ? -14.957 -13.941 13.263 1.00 77.56 104 ALA A O 1
ATOM 730 N N . ARG A 1 105 ? -14.074 -12.796 11.552 1.00 73.00 105 ARG A N 1
ATOM 731 C CA . ARG A 1 105 ? -12.946 -12.198 12.291 1.00 73.00 105 ARG A CA 1
ATOM 732 C C . ARG A 1 105 ? -12.837 -10.678 12.120 1.00 73.00 105 ARG A C 1
ATOM 734 O O . ARG A 1 105 ? -11.793 -10.130 12.427 1.00 73.00 105 ARG A O 1
ATOM 741 N N . CYS A 1 106 ? -13.850 -10.046 11.531 1.00 79.19 106 CYS A N 1
ATOM 742 C CA . CYS A 1 106 ? -13.861 -8.622 11.194 1.00 79.19 106 CYS A CA 1
ATOM 743 C C . CYS A 1 106 ? -15.328 -8.261 10.946 1.00 79.19 106 CYS A C 1
ATOM 745 O O . CYS A 1 106 ? -15.847 -8.542 9.862 1.00 79.19 106 CYS A O 1
ATOM 747 N N . GLU A 1 107 ? -16.036 -7.788 11.972 1.00 76.00 107 GLU A N 1
ATOM 748 C CA . GLU A 1 107 ? -17.485 -7.561 11.908 1.00 76.00 107 GLU A CA 1
ATOM 749 C C . GLU A 1 107 ? -17.816 -6.133 11.456 1.00 76.00 107 GLU A C 1
ATOM 751 O O . GLU A 1 107 ? -17.189 -5.154 11.849 1.00 76.00 107 GLU A O 1
ATOM 756 N N . SER A 1 108 ? -18.827 -6.015 10.599 1.00 70.88 108 SER A N 1
ATOM 757 C CA . SER A 1 108 ? -19.427 -4.725 10.251 1.00 70.88 108 SER A CA 1
ATOM 758 C C . SER A 1 108 ? -20.125 -4.142 11.494 1.00 70.88 108 SER A C 1
ATOM 760 O O . SER A 1 108 ? -20.776 -4.910 12.206 1.00 70.88 108 SER A O 1
ATOM 762 N N . PRO A 1 109 ? -20.085 -2.817 11.747 1.00 75.69 109 PRO A N 1
ATOM 763 C CA . PRO A 1 109 ? -19.702 -1.744 10.821 1.00 75.69 109 PRO A CA 1
ATOM 764 C C . PRO A 1 109 ? -18.246 -1.268 10.906 1.00 75.69 109 PRO A C 1
ATOM 766 O O . PRO A 1 109 ? -17.859 -0.456 10.079 1.00 75.69 109 PRO A O 1
ATOM 769 N N . SER A 1 110 ? -17.445 -1.741 11.862 1.00 80.56 110 SER A N 1
ATOM 770 C CA . SER A 1 110 ? -16.075 -1.243 12.079 1.00 80.56 110 SER A CA 1
ATOM 771 C C . SER A 1 110 ? -15.049 -1.798 11.084 1.00 80.56 110 SER A C 1
ATOM 773 O O . SER A 1 110 ? -13.947 -1.265 10.949 1.00 80.56 110 SER A O 1
ATOM 775 N N . CYS A 1 111 ? -15.407 -2.869 10.375 1.00 91.00 111 CYS A N 1
ATOM 776 C CA . CYS A 1 111 ? -14.551 -3.541 9.411 1.00 91.00 111 CYS A CA 1
ATOM 777 C C . CYS A 1 111 ? -14.650 -2.910 8.012 1.00 91.00 111 CYS A C 1
ATOM 779 O O . CYS A 1 111 ? -15.708 -2.929 7.378 1.00 91.00 111 CYS A O 1
ATOM 781 N N . HIS A 1 112 ? -13.527 -2.418 7.485 1.00 94.75 112 HIS A N 1
ATOM 782 C CA . HIS A 1 112 ? -13.432 -1.892 6.119 1.00 94.75 112 HIS A CA 1
ATOM 783 C C . HIS A 1 112 ? -12.267 -2.523 5.354 1.00 94.75 112 HIS A C 1
ATOM 785 O O . HIS A 1 112 ? -11.293 -3.007 5.936 1.00 94.75 112 HIS A O 1
ATOM 791 N N . TRP A 1 113 ? -12.369 -2.516 4.027 1.00 95.00 113 TRP A N 1
ATOM 792 C CA . TRP A 1 113 ? -11.231 -2.795 3.153 1.00 95.00 113 TRP A CA 1
ATOM 793 C C . TRP A 1 113 ? -10.196 -1.665 3.207 1.00 95.00 113 TRP A C 1
ATOM 795 O O . TRP A 1 113 ? -10.538 -0.514 3.480 1.00 95.00 113 TRP A O 1
ATOM 805 N N . ILE A 1 114 ? -8.939 -1.984 2.905 1.00 95.94 114 ILE A N 1
ATOM 806 C CA . ILE A 1 114 ? -7.887 -0.999 2.637 1.00 95.94 114 ILE A CA 1
ATOM 807 C C . ILE A 1 114 ? -7.623 -0.984 1.137 1.00 95.94 114 ILE A C 1
ATOM 809 O O . ILE A 1 114 ? -7.041 -1.921 0.585 1.00 95.94 114 ILE A O 1
ATOM 813 N N . ASP A 1 115 ? -8.012 0.106 0.485 1.00 97.06 115 ASP A N 1
ATOM 814 C CA . ASP A 1 115 ? -7.760 0.304 -0.937 1.00 97.06 115 ASP A CA 1
ATOM 815 C C . ASP A 1 115 ? -6.315 0.768 -1.122 1.00 97.06 115 ASP A C 1
ATOM 817 O O . ASP A 1 115 ? -5.984 1.918 -0.826 1.00 97.06 115 ASP A O 1
ATOM 821 N N . THR A 1 116 ? -5.449 -0.117 -1.621 1.00 98.25 116 THR A N 1
ATOM 822 C CA . THR A 1 116 ? -4.033 0.193 -1.852 1.00 98.25 116 THR A CA 1
ATOM 823 C C . THR A 1 116 ? -3.742 0.364 -3.337 1.00 98.25 116 THR A C 1
ATOM 825 O O . THR A 1 116 ? -4.022 -0.517 -4.156 1.00 98.25 116 THR A O 1
ATOM 828 N N . ARG A 1 117 ? -3.127 1.493 -3.692 1.00 98.19 117 ARG A N 1
ATOM 829 C CA . ARG A 1 117 ? -2.693 1.827 -5.052 1.00 98.19 117 ARG A CA 1
ATOM 830 C C . ARG A 1 117 ? -1.185 2.024 -5.091 1.00 98.19 117 ARG A C 1
ATOM 832 O O . ARG A 1 117 ? -0.609 2.701 -4.243 1.00 98.19 117 ARG A O 1
ATOM 839 N N . LEU A 1 118 ? -0.557 1.441 -6.101 1.00 98.12 118 LEU A N 1
ATOM 840 C CA . LEU A 1 118 ? 0.875 1.504 -6.347 1.00 98.12 118 LEU A CA 1
ATOM 841 C C . LEU A 1 118 ? 1.117 2.189 -7.690 1.00 98.12 118 LEU A C 1
ATOM 843 O O . LEU A 1 118 ? 0.378 1.958 -8.647 1.00 98.12 118 LEU A O 1
ATOM 847 N N . SER A 1 119 ? 2.153 3.019 -7.766 1.00 97.38 119 SER A N 1
ATOM 848 C CA . SER A 1 119 ? 2.556 3.716 -8.994 1.00 97.38 119 SER A CA 1
ATOM 849 C C . SER A 1 119 ? 4.065 3.939 -9.024 1.00 97.38 119 SER A C 1
ATOM 851 O O . SER A 1 119 ? 4.696 3.971 -7.969 1.00 97.38 119 SER A O 1
ATOM 853 N N . GLY A 1 120 ? 4.645 4.085 -10.217 1.00 95.88 120 GLY A N 1
ATOM 854 C CA . GLY A 1 120 ? 6.077 4.366 -10.383 1.00 95.88 120 GLY A CA 1
ATOM 855 C C . GLY A 1 120 ? 7.002 3.188 -10.050 1.00 95.88 120 GLY A C 1
ATOM 856 O O . GLY A 1 120 ? 8.207 3.383 -9.897 1.00 95.88 120 GLY A O 1
ATOM 857 N N . PHE A 1 121 ? 6.466 1.971 -9.916 1.00 96.31 121 PHE A N 1
ATOM 858 C CA . PHE A 1 121 ? 7.268 0.761 -9.722 1.00 96.31 121 PHE A CA 1
ATOM 859 C C . PHE A 1 121 ? 7.850 0.260 -11.055 1.00 96.31 121 PHE A C 1
ATOM 861 O O . PHE A 1 121 ? 7.331 0.606 -12.118 1.00 96.31 121 PHE A O 1
ATOM 868 N N . PRO A 1 122 ? 8.913 -0.568 -11.049 1.00 94.69 122 PRO A N 1
ATOM 869 C CA . PRO A 1 122 ? 9.403 -1.168 -12.284 1.00 94.69 122 PRO A CA 1
ATOM 870 C C . PRO A 1 122 ? 8.296 -1.997 -12.966 1.00 94.69 122 PRO A C 1
ATOM 872 O O . PRO A 1 122 ? 7.609 -2.761 -12.281 1.00 94.69 122 PRO A O 1
ATOM 875 N N . PRO A 1 123 ? 8.107 -1.877 -14.293 1.00 96.12 123 PRO A N 1
ATOM 876 C CA . PRO A 1 123 ? 7.088 -2.643 -15.002 1.00 96.12 123 PRO A CA 1
ATOM 877 C C . PRO A 1 123 ? 7.249 -4.150 -14.794 1.00 96.12 123 PRO A C 1
ATOM 879 O O . PRO A 1 123 ? 8.370 -4.661 -14.824 1.00 96.12 123 PRO A O 1
ATOM 882 N N . ILE A 1 124 ? 6.137 -4.872 -14.615 1.00 94.62 124 ILE A N 1
ATOM 883 C CA . ILE A 1 124 ? 6.114 -6.339 -14.434 1.00 94.62 124 ILE A CA 1
ATOM 884 C C . ILE A 1 124 ? 6.834 -6.788 -13.140 1.00 94.62 124 ILE A C 1
ATOM 886 O O . ILE A 1 124 ? 7.048 -7.978 -12.905 1.00 94.62 124 ILE A O 1
ATOM 890 N N . ALA A 1 125 ? 7.190 -5.860 -12.244 1.00 96.31 125 ALA A N 1
ATOM 891 C CA . ALA A 1 125 ? 7.752 -6.217 -10.950 1.00 96.31 125 ALA A CA 1
ATOM 892 C C . ALA A 1 125 ? 6.706 -6.924 -10.087 1.00 96.31 125 ALA A C 1
ATOM 894 O O . ALA A 1 125 ? 5.594 -6.426 -9.906 1.00 96.31 125 ALA A O 1
ATOM 895 N N . ARG A 1 126 ? 7.091 -8.061 -9.501 1.00 97.38 126 ARG A N 1
ATOM 896 C CA . ARG A 1 126 ? 6.337 -8.685 -8.412 1.00 97.38 126 ARG A CA 1
ATOM 897 C C . ARG A 1 126 ? 6.551 -7.858 -7.147 1.00 97.38 126 ARG A C 1
ATOM 899 O O . ARG A 1 126 ? 7.692 -7.665 -6.732 1.00 97.38 126 ARG A O 1
ATOM 906 N N . ILE A 1 127 ? 5.466 -7.397 -6.542 1.00 97.56 127 ILE A N 1
ATOM 907 C CA . ILE A 1 127 ? 5.471 -6.502 -5.387 1.00 97.56 127 ILE A CA 1
ATOM 908 C C . ILE A 1 127 ? 4.753 -7.187 -4.228 1.00 97.56 127 ILE A C 1
ATOM 910 O O . ILE A 1 127 ? 3.680 -7.759 -4.411 1.00 97.56 127 ILE A O 1
ATOM 914 N N . GLU A 1 128 ? 5.354 -7.122 -3.046 1.00 97.81 128 GLU A N 1
ATOM 915 C CA . GLU A 1 128 ? 4.789 -7.624 -1.797 1.00 97.81 128 GLU A CA 1
ATOM 916 C C . GLU A 1 128 ? 4.518 -6.439 -0.871 1.00 97.81 128 GLU A C 1
ATOM 918 O O . GLU A 1 128 ? 5.440 -5.729 -0.473 1.00 97.81 128 GLU A O 1
ATOM 923 N N . VAL A 1 129 ? 3.239 -6.191 -0.601 1.00 98.06 129 VAL A N 1
ATOM 924 C CA . VAL A 1 129 ? 2.756 -5.070 0.204 1.00 98.06 129 VAL A CA 1
ATOM 925 C C . VAL A 1 129 ? 2.423 -5.574 1.597 1.00 98.06 129 VAL A C 1
ATOM 927 O O . VAL A 1 129 ? 1.560 -6.440 1.754 1.00 98.06 129 VAL A O 1
ATOM 930 N N . VAL A 1 130 ? 3.068 -5.002 2.608 1.00 97.88 130 VAL A N 1
ATOM 931 C CA . VAL A 1 130 ? 2.821 -5.328 4.015 1.00 97.88 130 VAL A CA 1
ATOM 932 C C . VAL A 1 130 ? 2.011 -4.208 4.651 1.00 97.88 130 VAL A C 1
ATOM 934 O O . VAL A 1 130 ? 2.391 -3.040 4.557 1.00 97.88 130 VAL A O 1
ATOM 937 N N . ALA A 1 131 ? 0.901 -4.559 5.298 1.00 97.44 131 ALA A N 1
ATOM 938 C CA . ALA A 1 131 ? 0.046 -3.616 6.005 1.00 97.44 131 ALA A CA 1
ATOM 939 C C . ALA A 1 131 ? 0.345 -3.630 7.511 1.00 97.44 131 ALA A C 1
ATOM 941 O O . ALA A 1 131 ? 0.411 -4.687 8.139 1.00 97.44 131 ALA A O 1
ATOM 942 N N . ILE A 1 132 ? 0.511 -2.437 8.076 1.00 98.19 132 ILE A N 1
ATOM 943 C CA . ILE A 1 132 ? 0.816 -2.185 9.481 1.00 98.19 132 ILE A CA 1
ATOM 944 C C . ILE A 1 132 ? -0.342 -1.437 10.129 1.00 98.19 132 ILE A C 1
ATOM 946 O O . ILE A 1 132 ? -0.814 -0.442 9.584 1.00 98.19 132 ILE A O 1
ATOM 950 N N . GLY A 1 133 ? -0.745 -1.888 11.312 1.00 96.69 133 GLY A N 1
ATOM 951 C CA . GLY A 1 133 ? -1.733 -1.2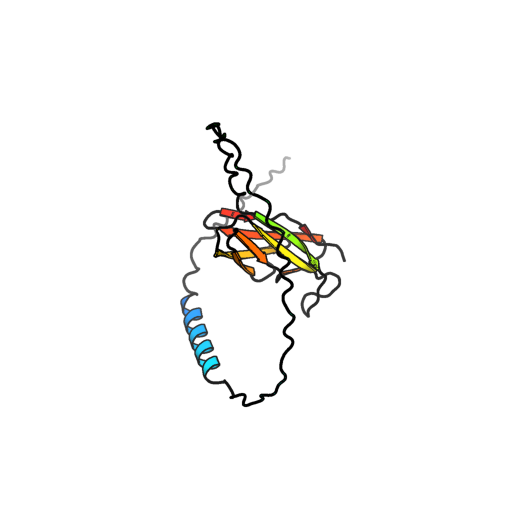63 12.183 1.00 96.69 133 GLY A CA 1
ATOM 952 C C . GLY A 1 133 ? -1.152 -1.171 13.589 1.00 96.69 133 GLY A C 1
ATOM 953 O O . GLY A 1 133 ? -0.634 -2.163 14.104 1.00 96.69 133 GLY A O 1
ATOM 954 N N . ASP A 1 134 ? -1.133 0.024 14.178 1.00 94.81 134 ASP A N 1
ATOM 955 C CA . ASP A 1 134 ? -0.532 0.297 15.497 1.00 94.81 134 ASP A CA 1
ATOM 956 C C . ASP A 1 134 ? 0.893 -0.269 15.665 1.00 94.81 134 ASP A C 1
ATOM 958 O O . ASP A 1 134 ? 1.299 -0.786 16.709 1.00 94.81 134 ASP A O 1
ATOM 962 N N . GLY A 1 135 ? 1.682 -0.169 14.592 1.00 95.12 135 GLY A N 1
ATOM 963 C CA . GLY A 1 135 ? 3.083 -0.586 14.571 1.00 95.12 135 GLY A CA 1
ATOM 964 C C . GLY A 1 135 ? 3.308 -2.094 14.451 1.00 95.12 135 GLY A C 1
ATOM 965 O O . GLY A 1 135 ? 4.440 -2.538 14.644 1.00 95.12 135 GLY A O 1
ATOM 966 N N . ARG A 1 136 ? 2.271 -2.882 14.140 1.00 95.56 136 ARG A N 1
ATOM 967 C CA . ARG A 1 136 ? 2.376 -4.330 13.916 1.00 95.56 136 ARG A CA 1
ATOM 968 C C . ARG A 1 136 ? 1.724 -4.755 12.607 1.00 95.56 136 ARG A C 1
ATOM 970 O O . ARG A 1 136 ? 0.694 -4.215 12.211 1.00 95.56 136 ARG A O 1
ATOM 977 N N . ASP A 1 137 ? 2.300 -5.768 11.980 1.00 95.50 137 ASP A N 1
ATOM 978 C CA . ASP A 1 137 ? 1.689 -6.487 10.869 1.00 95.50 137 ASP A CA 1
ATOM 979 C C . ASP A 1 137 ? 0.387 -7.140 11.359 1.00 95.50 137 ASP A C 1
ATOM 981 O O . ASP A 1 137 ? 0.383 -7.839 12.378 1.00 95.50 137 ASP A O 1
ATOM 985 N N . PHE A 1 138 ? -0.721 -6.912 10.654 1.00 91.69 138 PHE A N 1
ATOM 986 C CA . PHE A 1 138 ? -2.033 -7.467 11.027 1.00 91.69 138 PHE A CA 1
ATOM 987 C C . PHE A 1 138 ? -2.645 -8.375 9.955 1.00 91.69 138 PHE A C 1
ATOM 989 O O . PHE A 1 138 ? -3.659 -9.024 10.208 1.00 91.69 138 PHE A O 1
ATOM 996 N N . SER A 1 139 ? -2.051 -8.439 8.763 1.00 90.56 139 SER A N 1
ATOM 997 C CA . SER A 1 139 ? -2.506 -9.300 7.675 1.00 90.56 139 SER A CA 1
ATOM 998 C C . SER A 1 139 ? -1.335 -10.015 7.020 1.00 90.56 139 SER A C 1
ATOM 1000 O O . SER A 1 139 ? -0.184 -9.595 7.133 1.00 90.56 139 SER A O 1
ATOM 1002 N N . GLU A 1 140 ? -1.641 -11.076 6.277 1.00 93.25 140 GLU A N 1
ATOM 1003 C CA . GLU A 1 140 ? -0.677 -11.600 5.316 1.00 93.25 140 GLU A CA 1
ATOM 1004 C C . GLU A 1 140 ? -0.340 -10.515 4.277 1.00 93.25 140 GLU A C 1
ATOM 1006 O O . GLU A 1 140 ? -1.206 -9.686 3.953 1.00 93.25 140 GLU A O 1
ATOM 1011 N N . PRO A 1 141 ? 0.903 -10.489 3.766 1.00 95.75 141 PRO A N 1
ATOM 1012 C CA . PRO A 1 141 ? 1.280 -9.560 2.718 1.00 95.75 141 PRO A CA 1
ATOM 1013 C C . PRO A 1 141 ? 0.466 -9.791 1.450 1.00 95.75 141 PRO A C 1
ATOM 1015 O O . PRO A 1 141 ? 0.274 -10.920 0.991 1.00 95.75 141 PRO A O 1
ATOM 1018 N N . CYS A 1 142 ? 0.036 -8.699 0.841 1.00 95.38 142 CYS A N 1
ATOM 1019 C CA . CYS A 1 142 ? -0.619 -8.743 -0.447 1.00 95.38 142 CYS A CA 1
ATOM 1020 C C . CYS A 1 142 ? 0.419 -8.786 -1.561 1.00 95.38 142 CYS A C 1
ATOM 1022 O O . CYS A 1 142 ? 1.275 -7.907 -1.673 1.00 95.38 142 CYS A O 1
ATOM 1024 N N . VAL A 1 143 ? 0.334 -9.804 -2.410 1.00 96.88 143 VAL A N 1
ATOM 1025 C CA . VAL A 1 143 ? 1.254 -9.980 -3.532 1.00 96.88 143 VAL A CA 1
ATOM 1026 C C . VAL A 1 143 ? 0.565 -9.559 -4.822 1.00 96.88 143 VAL A C 1
ATOM 1028 O O . VAL A 1 143 ? -0.453 -10.130 -5.202 1.00 96.88 143 VAL A O 1
ATOM 1031 N N . THR A 1 144 ? 1.162 -8.611 -5.538 1.00 97.31 144 THR A N 1
ATOM 1032 C CA . THR A 1 144 ? 0.666 -8.126 -6.832 1.00 97.31 144 THR A CA 1
ATOM 1033 C C . THR A 1 144 ? 1.800 -8.008 -7.853 1.00 97.31 144 THR A C 1
ATOM 1035 O O . THR A 1 144 ? 2.968 -8.241 -7.538 1.00 97.31 144 THR A O 1
ATOM 1038 N N . THR A 1 145 ? 1.471 -7.709 -9.107 1.00 97.94 145 THR A N 1
ATOM 1039 C CA . THR A 1 145 ? 2.454 -7.456 -10.173 1.00 97.94 145 THR A CA 1
ATOM 1040 C C . THR A 1 145 ? 2.148 -6.120 -10.829 1.00 97.94 145 THR A C 1
ATOM 1042 O O . THR A 1 145 ? 1.010 -5.888 -11.233 1.00 97.94 145 THR A O 1
ATOM 1045 N N . ALA A 1 146 ? 3.154 -5.250 -10.928 1.00 97.38 146 ALA A N 1
ATOM 1046 C CA . ALA A 1 146 ? 3.019 -3.980 -11.627 1.00 97.38 146 ALA A CA 1
ATOM 1047 C C . ALA A 1 146 ? 2.742 -4.194 -13.117 1.00 97.38 146 ALA A C 1
ATOM 1049 O O . ALA A 1 146 ? 3.336 -5.059 -13.761 1.00 97.38 146 ALA A O 1
ATOM 1050 N N . ASP A 1 147 ? 1.854 -3.385 -13.677 1.00 97.44 147 ASP A N 1
ATOM 1051 C CA . ASP A 1 147 ? 1.566 -3.373 -15.102 1.00 97.44 147 ASP A CA 1
ATOM 1052 C C . ASP A 1 147 ? 2.712 -2.734 -15.916 1.00 97.44 147 ASP A C 1
ATOM 1054 O O . ASP A 1 147 ? 3.786 -2.407 -15.402 1.00 97.44 147 ASP A O 1
ATOM 1058 N N . ALA A 1 148 ? 2.491 -2.548 -17.219 1.00 96.12 148 ALA A N 1
ATOM 1059 C CA . ALA A 1 148 ? 3.468 -1.930 -18.116 1.00 96.12 148 ALA A CA 1
ATOM 1060 C C . ALA A 1 148 ? 3.811 -0.469 -17.756 1.00 96.12 148 ALA A C 1
ATOM 1062 O O . ALA A 1 148 ? 4.855 0.030 -18.174 1.00 96.12 148 ALA A O 1
ATOM 1063 N N . ASN A 1 149 ? 2.956 0.203 -16.981 1.00 95.44 149 ASN A N 1
ATOM 1064 C CA . ASN A 1 149 ? 3.129 1.582 -16.532 1.00 95.44 149 ASN A CA 1
ATOM 1065 C C . ASN A 1 149 ? 3.690 1.668 -15.102 1.00 95.44 149 ASN A C 1
ATOM 1067 O O . ASN A 1 149 ? 3.808 2.768 -14.559 1.00 95.44 149 ASN A O 1
ATOM 1071 N N . GLY A 1 150 ? 4.015 0.533 -14.474 1.00 95.69 150 GLY A N 1
ATOM 1072 C CA . GLY A 1 150 ? 4.482 0.515 -13.091 1.00 95.69 150 GLY A CA 1
ATOM 1073 C C . GLY A 1 150 ? 3.371 0.709 -12.058 1.00 95.69 150 GLY A C 1
ATOM 1074 O O . GLY A 1 150 ? 3.661 1.121 -10.930 1.00 95.69 150 GLY A O 1
ATOM 1075 N N . ALA A 1 151 ? 2.112 0.470 -12.436 1.00 97.44 151 ALA A N 1
ATOM 1076 C CA . ALA A 1 151 ? 0.955 0.597 -11.562 1.00 97.44 151 ALA A CA 1
ATOM 1077 C C . ALA A 1 151 ? 0.442 -0.772 -11.103 1.00 97.44 151 ALA A C 1
ATOM 1079 O O . ALA A 1 151 ? 0.482 -1.752 -11.843 1.00 97.44 151 ALA A O 1
ATOM 1080 N N . ALA A 1 152 ? -0.063 -0.838 -9.876 1.00 97.62 152 ALA A N 1
ATOM 1081 C CA . ALA A 1 152 ? -0.749 -2.016 -9.359 1.00 97.62 152 ALA A CA 1
ATOM 1082 C C . ALA A 1 152 ? -1.796 -1.610 -8.324 1.00 97.62 152 ALA A C 1
ATOM 1084 O O . ALA A 1 152 ? -1.764 -0.511 -7.767 1.00 97.62 152 ALA A O 1
ATOM 1085 N N . VAL A 1 153 ? -2.712 -2.528 -8.046 1.00 97.31 153 VAL A N 1
ATOM 1086 C CA . VAL A 1 153 ? -3.662 -2.407 -6.943 1.00 97.31 153 VAL A CA 1
ATOM 1087 C C . VAL A 1 153 ? -3.546 -3.617 -6.035 1.00 97.31 153 VAL A C 1
ATOM 1089 O O . VAL A 1 153 ? -3.210 -4.719 -6.481 1.00 97.31 153 VAL A O 1
ATOM 1092 N N . CYS A 1 154 ? -3.835 -3.387 -4.764 1.00 94.25 154 CYS A N 1
ATOM 1093 C CA . CYS A 1 154 ? -4.064 -4.424 -3.782 1.00 94.25 154 CYS A CA 1
ATOM 1094 C C . CYS A 1 154 ? -5.308 -4.052 -2.963 1.00 94.25 154 CYS A C 1
ATOM 1096 O O . CYS A 1 154 ? -5.390 -2.937 -2.449 1.00 94.25 154 CYS A O 1
ATOM 1098 N N . GLY A 1 155 ? -6.271 -4.970 -2.867 1.00 87.56 155 GLY A N 1
ATOM 1099 C CA . GLY A 1 155 ? -7.552 -4.739 -2.187 1.00 87.56 155 GLY A CA 1
ATOM 1100 C C . GLY A 1 155 ? -7.980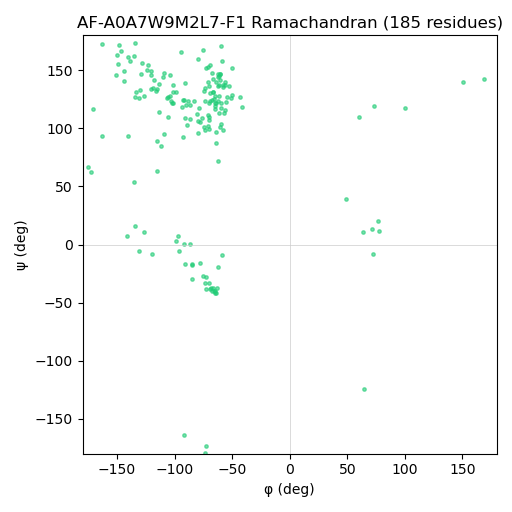 -5.875 -1.259 1.00 87.56 155 GLY A C 1
ATOM 1101 O O . GLY A 1 155 ? -9.142 -5.932 -0.878 1.00 87.56 155 GLY A O 1
ATOM 1102 N N . ASP A 1 156 ? -7.064 -6.779 -0.902 1.00 87.44 156 ASP A N 1
ATOM 1103 C CA . ASP A 1 156 ? -7.390 -7.992 -0.137 1.00 87.44 156 ASP A CA 1
ATOM 1104 C C . ASP A 1 156 ? -7.140 -7.843 1.374 1.00 87.44 156 ASP A C 1
ATOM 1106 O O . ASP A 1 156 ? -7.274 -8.800 2.138 1.00 87.44 156 ASP A O 1
ATOM 1110 N N . THR A 1 157 ? -6.820 -6.633 1.833 1.00 93.00 157 THR A N 1
ATOM 1111 C CA . THR A 1 157 ? -6.533 -6.342 3.239 1.00 93.00 157 THR A CA 1
ATOM 1112 C C . THR A 1 157 ? -7.734 -5.681 3.915 1.00 93.00 157 THR A C 1
ATOM 1114 O O . THR A 1 157 ? -8.295 -4.716 3.398 1.00 93.00 157 THR A O 1
ATOM 1117 N N . ARG A 1 158 ? -8.120 -6.183 5.093 1.00 93.25 158 ARG A N 1
ATOM 1118 C CA . ARG A 1 158 ? -9.202 -5.640 5.933 1.00 93.25 158 ARG A CA 1
ATOM 1119 C C . ARG A 1 158 ? -8.665 -5.235 7.290 1.00 93.25 158 ARG A C 1
ATOM 1121 O O . ARG A 1 158 ? -7.759 -5.897 7.791 1.00 93.25 158 ARG A O 1
ATOM 1128 N N . TYR A 1 159 ? -9.265 -4.219 7.891 1.00 94.00 159 TYR A N 1
ATOM 1129 C CA . TYR A 1 159 ? -8.919 -3.785 9.237 1.00 94.00 159 TYR A CA 1
ATOM 1130 C C . TYR A 1 159 ? -10.164 -3.307 9.989 1.00 94.00 159 TYR A C 1
ATOM 1132 O O . TYR A 1 159 ? -11.129 -2.849 9.372 1.00 94.00 159 TYR A O 1
ATOM 1140 N N . ASP A 1 160 ? -10.170 -3.479 11.307 1.00 93.44 160 ASP A N 1
ATOM 1141 C CA . ASP A 1 160 ? -11.359 -3.297 12.147 1.00 93.44 160 ASP A CA 1
ATOM 1142 C C . ASP A 1 160 ? -11.095 -2.645 13.503 1.00 93.44 160 ASP A C 1
ATOM 1144 O O . ASP A 1 160 ? -12.020 -2.571 14.308 1.00 93.44 160 ASP A O 1
ATOM 1148 N N . VAL A 1 161 ? -9.875 -2.164 13.765 1.00 92.81 161 VAL A N 1
ATOM 1149 C CA . VAL A 1 161 ? -9.525 -1.514 15.034 1.00 92.81 161 VAL A CA 1
ATOM 1150 C C . VAL A 1 161 ? -9.760 -0.004 14.910 1.00 92.81 161 VAL A C 1
ATOM 1152 O O . VAL A 1 161 ? -9.005 0.660 14.198 1.00 92.81 161 VAL A O 1
ATOM 1155 N N . PRO A 1 162 ? -10.784 0.564 15.572 1.00 93.06 162 PRO A N 1
ATOM 1156 C CA . PRO A 1 162 ? -11.066 1.996 15.527 1.00 93.06 162 PRO A CA 1
ATOM 1157 C C . PRO A 1 162 ? -9.920 2.837 16.098 1.00 93.06 162 PRO A C 1
ATOM 1159 O O . PRO A 1 162 ? -9.251 2.415 17.043 1.00 93.06 162 PRO A O 1
ATOM 1162 N N . GLY A 1 163 ? -9.675 4.012 15.515 1.00 94.00 163 GLY A N 1
ATOM 1163 C CA . GLY A 1 163 ? -8.689 4.984 16.006 1.00 94.00 163 GLY A CA 1
ATOM 1164 C C . GLY A 1 163 ? -7.221 4.602 15.789 1.00 94.00 163 GLY A C 1
ATOM 1165 O O . GLY A 1 163 ? -6.330 5.426 16.006 1.00 94.00 163 GLY A O 1
ATOM 1166 N N . ALA A 1 164 ? -6.952 3.380 15.331 1.00 95.69 164 ALA A N 1
ATOM 1167 C CA . ALA A 1 164 ? -5.608 2.875 15.101 1.00 95.69 164 ALA A CA 1
ATOM 1168 C C . ALA A 1 164 ? -4.927 3.537 13.894 1.00 95.69 164 ALA A C 1
ATOM 1170 O O . ALA A 1 164 ? -5.570 3.964 12.927 1.00 95.69 164 ALA A O 1
ATOM 1171 N N . GLN A 1 165 ? -3.596 3.594 13.934 1.00 98.00 165 GLN A N 1
ATOM 1172 C CA . GLN A 1 165 ? -2.789 4.147 12.846 1.00 98.00 165 GLN A CA 1
ATOM 1173 C C . GLN A 1 165 ? -2.418 3.052 11.849 1.00 98.00 165 GLN A C 1
ATOM 1175 O O . GLN A 1 165 ? -1.708 2.106 12.194 1.00 98.00 165 GLN A O 1
ATOM 1180 N N . VAL A 1 166 ? -2.840 3.222 10.597 1.00 97.75 166 VAL A N 1
ATOM 1181 C CA . VAL A 1 166 ? -2.662 2.242 9.523 1.00 97.75 166 VAL A CA 1
ATOM 1182 C C . VAL A 1 166 ? -1.764 2.798 8.425 1.00 97.75 166 VAL A C 1
ATOM 1184 O O . VAL A 1 166 ? -1.969 3.915 7.951 1.00 97.75 166 VAL A O 1
ATOM 1187 N N . TYR A 1 167 ? -0.776 2.027 7.988 1.00 98.25 167 TYR A N 1
ATOM 1188 C CA . TYR A 1 167 ? 0.023 2.323 6.797 1.00 98.25 167 TYR A CA 1
ATOM 1189 C C . TYR A 1 167 ? 0.446 1.031 6.096 1.00 98.25 167 TYR A C 1
ATOM 1191 O O . TYR A 1 167 ? 0.347 -0.051 6.663 1.00 98.25 167 TYR A O 1
ATOM 1199 N N . ALA A 1 168 ? 0.932 1.133 4.865 1.00 98.31 168 ALA A N 1
ATOM 1200 C CA . ALA A 1 168 ? 1.509 0.018 4.132 1.00 98.31 168 ALA A CA 1
ATOM 1201 C C . ALA A 1 168 ? 2.941 0.338 3.697 1.00 98.31 168 ALA A C 1
ATOM 1203 O O . ALA A 1 168 ? 3.308 1.505 3.530 1.00 98.31 168 ALA A O 1
ATOM 1204 N N . TYR A 1 169 ? 3.756 -0.691 3.496 1.00 98.38 169 TYR A N 1
ATOM 1205 C CA . TYR A 1 169 ? 5.083 -0.534 2.914 1.00 98.38 169 TYR A CA 1
ATOM 1206 C C . TYR A 1 169 ? 5.421 -1.657 1.935 1.00 98.38 169 TYR A C 1
ATOM 1208 O O . TYR A 1 169 ? 4.807 -2.725 1.935 1.00 98.38 169 TYR A O 1
ATOM 1216 N N . VAL A 1 170 ? 6.417 -1.383 1.096 1.00 98.12 170 VAL A N 1
ATOM 1217 C CA . VAL A 1 170 ? 7.077 -2.341 0.206 1.00 98.12 170 VAL A CA 1
ATOM 1218 C C . VAL A 1 170 ? 8.580 -2.196 0.409 1.00 98.12 170 VAL A C 1
ATOM 1220 O O . VAL A 1 170 ? 9.101 -1.079 0.386 1.00 98.12 170 VAL A O 1
ATOM 1223 N N . ASP A 1 171 ? 9.279 -3.316 0.558 1.00 97.44 171 ASP A N 1
ATOM 1224 C CA . ASP A 1 171 ? 10.741 -3.352 0.538 1.00 97.44 171 ASP A CA 1
ATOM 1225 C C . ASP A 1 171 ? 11.228 -3.656 -0.890 1.00 97.44 171 ASP A C 1
ATOM 1227 O O . ASP A 1 171 ? 10.922 -4.702 -1.466 1.00 97.44 171 ASP A O 1
ATOM 1231 N N . LEU A 1 172 ? 11.973 -2.719 -1.483 1.00 94.19 172 LEU A N 1
ATOM 1232 C CA . LEU A 1 172 ? 12.564 -2.825 -2.818 1.00 94.19 172 LEU A CA 1
ATOM 1233 C C . LEU A 1 172 ? 14.093 -2.821 -2.694 1.00 94.19 172 LEU A C 1
ATOM 1235 O O . LEU A 1 172 ? 14.741 -1.772 -2.717 1.00 94.19 172 LEU A O 1
ATOM 1239 N N . GLY A 1 173 ? 14.675 -4.012 -2.536 1.00 92.75 173 GLY A N 1
ATOM 1240 C CA . GLY A 1 173 ? 16.091 -4.147 -2.187 1.00 92.75 173 GLY A CA 1
ATOM 1241 C C . GLY A 1 173 ? 16.354 -3.562 -0.799 1.00 92.75 173 GLY A C 1
ATOM 1242 O O . GLY A 1 173 ? 15.688 -3.942 0.157 1.00 92.75 173 GLY A O 1
ATOM 1243 N N . ASP A 1 174 ? 17.283 -2.609 -0.704 1.00 94.50 174 ASP A N 1
ATOM 1244 C CA . ASP A 1 174 ? 17.634 -1.937 0.558 1.00 94.50 174 ASP A CA 1
ATOM 1245 C C . ASP A 1 174 ? 16.748 -0.715 0.869 1.00 94.50 174 ASP A C 1
ATOM 1247 O O . ASP A 1 174 ? 16.956 -0.024 1.868 1.00 94.50 174 ASP A O 1
ATOM 1251 N N . THR A 1 175 ? 15.779 -0.398 0.002 1.00 95.38 175 THR A N 1
ATOM 1252 C CA . THR A 1 175 ? 14.907 0.772 0.166 1.00 95.38 175 THR A CA 1
ATOM 1253 C C . THR A 1 175 ? 13.507 0.355 0.588 1.00 95.38 175 THR A C 1
ATOM 1255 O O . THR A 1 175 ? 12.845 -0.405 -0.116 1.00 95.38 175 THR A O 1
ATOM 1258 N N . ARG A 1 176 ? 13.018 0.928 1.691 1.00 97.56 176 ARG A N 1
ATOM 1259 C CA . ARG A 1 176 ? 11.616 0.823 2.103 1.00 97.56 176 ARG A CA 1
ATOM 1260 C C . ARG A 1 176 ? 10.813 1.995 1.553 1.00 97.56 176 ARG A C 1
ATOM 1262 O O . ARG A 1 176 ? 11.138 3.152 1.816 1.00 97.56 176 ARG A O 1
ATOM 1269 N N . ILE A 1 177 ? 9.750 1.689 0.820 1.00 98.00 177 ILE A N 1
ATOM 1270 C CA . ILE A 1 177 ? 8.770 2.662 0.335 1.00 98.00 177 ILE A CA 1
ATOM 1271 C C . ILE A 1 177 ? 7.542 2.547 1.232 1.00 98.00 177 ILE A C 1
ATOM 1273 O O . ILE A 1 177 ? 6.949 1.475 1.317 1.00 98.00 177 ILE A O 1
ATOM 1277 N N . THR A 1 178 ? 7.155 3.639 1.883 1.00 98.19 178 THR A N 1
ATOM 1278 C CA . THR A 1 178 ? 6.006 3.684 2.800 1.00 98.19 178 THR A CA 1
ATOM 1279 C C . THR A 1 178 ? 4.875 4.506 2.186 1.00 98.19 178 THR A C 1
ATOM 1281 O O . THR A 1 178 ? 5.126 5.495 1.494 1.00 98.19 178 THR A O 1
ATOM 1284 N N . SER A 1 179 ? 3.629 4.105 2.426 1.00 98.25 179 SER A N 1
ATOM 1285 C CA . SER A 1 179 ? 2.443 4.867 2.035 1.00 98.25 179 SER A CA 1
ATOM 1286 C C . SER A 1 179 ? 2.220 6.103 2.914 1.00 98.25 179 SER A C 1
ATOM 1288 O O . SER A 1 179 ? 2.943 6.360 3.878 1.00 98.25 179 SER A O 1
ATOM 1290 N N . ASN A 1 180 ? 1.149 6.847 2.633 1.00 98.31 180 ASN A N 1
ATOM 1291 C CA . ASN A 1 180 ? 0.523 7.696 3.647 1.00 98.31 180 ASN A CA 1
ATOM 1292 C C . ASN A 1 180 ? 0.052 6.862 4.854 1.00 98.31 180 ASN A C 1
ATOM 1294 O O . ASN A 1 180 ? -0.198 5.663 4.736 1.00 98.31 180 ASN A O 1
ATOM 1298 N N . THR A 1 181 ? -0.103 7.515 6.003 1.00 98.38 181 THR A N 1
ATOM 1299 C CA . THR A 1 181 ? -0.701 6.920 7.204 1.00 98.38 181 THR A CA 1
ATOM 1300 C C . THR A 1 181 ? -2.142 7.398 7.345 1.00 98.38 181 THR A C 1
ATOM 1302 O O . THR A 1 181 ? -2.424 8.579 7.140 1.00 98.38 181 THR A O 1
ATOM 1305 N N . LEU A 1 182 ? -3.045 6.486 7.687 1.00 96.88 182 LEU A N 1
ATOM 1306 C CA . LEU A 1 182 ? -4.451 6.746 7.975 1.00 96.88 182 LEU A CA 1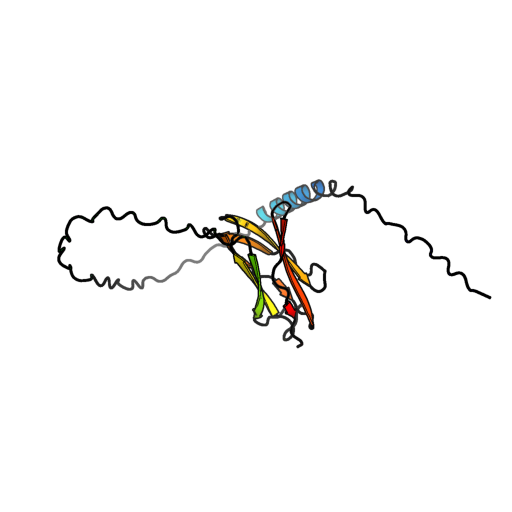
ATOM 1307 C C . LEU A 1 182 ? -4.713 6.566 9.470 1.00 96.88 182 LEU A C 1
ATOM 1309 O O . LEU A 1 182 ? -4.116 5.696 10.098 1.00 96.88 182 LEU A O 1
ATOM 1313 N N . THR A 1 183 ? -5.642 7.346 10.009 1.00 96.75 183 THR A N 1
ATOM 1314 C CA . THR A 1 183 ? -6.322 7.021 11.267 1.00 96.75 183 THR A CA 1
ATOM 1315 C C . THR A 1 183 ? -7.586 6.252 10.914 1.00 96.75 183 THR A C 1
ATOM 1317 O O . THR A 1 183 ? -8.381 6.729 10.098 1.00 96.75 183 THR A O 1
ATOM 1320 N N . TRP A 1 184 ? -7.754 5.053 11.467 1.00 94.38 184 TRP A N 1
ATOM 1321 C CA . TRP A 1 184 ? -8.909 4.213 11.168 1.00 94.38 184 TRP A CA 1
ATOM 1322 C C . TRP A 1 184 ? -10.189 4.813 11.771 1.00 94.38 184 TRP A C 1
ATOM 1324 O O . TRP A 1 184 ? -10.141 5.299 12.903 1.00 94.38 184 TRP A O 1
ATOM 1334 N N . PRO A 1 185 ? -11.319 4.833 11.041 1.00 89.62 185 PRO A N 1
ATOM 1335 C CA . PRO A 1 185 ? -12.535 5.485 11.513 1.00 89.62 185 PRO A CA 1
ATOM 1336 C C . PRO A 1 185 ? -13.063 4.868 12.814 1.00 89.62 185 PRO A C 1
ATOM 1338 O O . PRO A 1 185 ? -13.043 3.652 13.000 1.00 89.62 185 PRO A O 1
ATOM 1341 N N . GLU A 1 186 ? -13.563 5.736 13.694 1.00 85.19 186 GLU A N 1
ATOM 1342 C CA . GLU A 1 186 ? -14.381 5.354 14.846 1.00 85.19 186 GLU A CA 1
ATOM 1343 C C . GLU A 1 186 ? -15.747 4.856 14.348 1.00 85.19 186 GLU A C 1
ATOM 1345 O O . GLU A 1 186 ? -16.358 5.503 13.494 1.00 85.19 186 GLU A O 1
ATOM 1350 N N . SER A 1 187 ? -16.193 3.693 14.830 1.00 69.56 187 SER A N 1
ATOM 1351 C CA . SER A 1 187 ? -17.469 3.060 14.449 1.00 69.56 187 SER A CA 1
ATOM 1352 C C . SER A 1 187 ? -18.697 3.787 14.982 1.00 69.56 187 SER A C 1
ATOM 1354 O O . SER A 1 187 ? -18.633 4.200 16.164 1.00 69.56 187 SER A O 1
#